Protein AF-A0A173G8R2-F1 (afdb_monomer)

Organism: NCBI:txid696354

pLDDT: mean 71.61, std 21.61, range [29.06, 97.94]

Secondary structure (DSSP, 8-state):
--HHHHHHH-TTT-S-HHHHHHHHHHHHHHTT--TTTTT-------EEEESEEEEETTS-EEETTS-SS-EEPPPGGGEEEEEE-S-SEEEEES-HHHHHHHHHTTHHHH-TT-SEEEEEPPTTS---GGGTHHHHHTTSSS--------PPP---HHHHHHHHHHHHHT-HHHHHHHHHHHHHHTT--HHHHHHH-B-TT--BHHHHHHHTT-HHHHHHHHHTTTTS-HHHHHHHHS---TTS--HHHHHHHHT-HHHHHHHHHTT--TT---TTS--HHHHHHHTT-HHHHHHHHHHHHHHHHHHHHHHHHHHHTS---------------

Structure (mmCIF, N/CA/C/O backbone):
data_AF-A0A173G8R2-F1
#
_entry.id   AF-A0A173G8R2-F1
#
loop_
_atom_site.group_PDB
_atom_site.id
_atom_site.type_symbol
_atom_site.label_atom_id
_atom_site.label_alt_id
_atom_site.label_comp_id
_atom_site.label_asym_id
_atom_site.label_entity_id
_atom_site.label_seq_id
_atom_site.pdbx_PDB_ins_code
_atom_site.Cartn_x
_atom_site.Cartn_y
_atom_site.Cartn_z
_atom_site.occupancy
_atom_site.B_iso_or_equiv
_atom_site.auth_seq_id
_atom_site.auth_comp_id
_atom_site.auth_asym_id
_atom_site.auth_atom_id
_atom_site.pdbx_PDB_model_num
ATOM 1 N N . MET A 1 1 ? -23.174 32.621 12.465 1.00 36.53 1 MET A N 1
ATOM 2 C CA . MET A 1 1 ? -22.779 33.221 11.163 1.00 36.53 1 MET A CA 1
ATOM 3 C C . MET A 1 1 ? -22.479 32.081 10.189 1.00 36.53 1 MET A C 1
ATOM 5 O O . MET A 1 1 ? -21.987 31.060 10.641 1.00 36.53 1 MET A O 1
ATOM 9 N N . ARG A 1 2 ? -22.842 32.150 8.900 1.00 39.25 2 ARG A N 1
ATOM 10 C CA . ARG A 1 2 ? -22.541 31.044 7.957 1.00 39.25 2 ARG A CA 1
ATOM 11 C C . ARG A 1 2 ? -21.085 31.157 7.485 1.00 39.25 2 ARG A C 1
ATOM 13 O O . ARG A 1 2 ? -20.663 32.277 7.215 1.00 39.25 2 ARG A O 1
ATOM 20 N N . LYS A 1 3 ? -20.363 30.038 7.331 1.00 46.66 3 LYS A N 1
ATOM 21 C CA . LYS A 1 3 ? -18.960 30.004 6.847 1.00 46.66 3 LYS A CA 1
ATOM 22 C C . LYS A 1 3 ? -18.748 30.780 5.547 1.00 46.66 3 LYS A C 1
ATOM 24 O O . LYS A 1 3 ? -17.847 31.604 5.446 1.00 46.66 3 LYS A O 1
ATOM 29 N N . SER A 1 4 ? -19.653 30.585 4.588 1.00 41.34 4 SER A N 1
ATOM 30 C CA . SER A 1 4 ? -19.637 31.312 3.317 1.00 41.34 4 SER A CA 1
ATOM 31 C C . SER A 1 4 ? -19.809 32.823 3.499 1.00 41.34 4 SER A C 1
ATOM 33 O O . SER A 1 4 ? -19.276 33.607 2.728 1.00 41.34 4 SER A O 1
ATOM 35 N N . ASN A 1 5 ? -20.519 33.259 4.541 1.00 44.28 5 ASN A N 1
ATOM 36 C CA . ASN A 1 5 ? -20.800 34.672 4.776 1.00 44.28 5 ASN A CA 1
ATOM 37 C C . ASN A 1 5 ? -19.566 35.438 5.281 1.00 44.28 5 ASN A C 1
ATOM 39 O O . ASN A 1 5 ? -19.503 36.639 5.078 1.00 44.28 5 ASN A O 1
ATOM 43 N N . ILE A 1 6 ? -18.594 34.768 5.914 1.00 50.56 6 ILE A N 1
ATOM 44 C CA . ILE A 1 6 ? -17.341 35.397 6.370 1.00 50.56 6 ILE A CA 1
ATOM 45 C C . ILE A 1 6 ? -16.435 35.677 5.166 1.00 50.56 6 ILE A C 1
ATOM 47 O O . ILE A 1 6 ? -15.963 36.798 4.996 1.00 50.56 6 ILE A O 1
ATOM 51 N N . TYR A 1 7 ? -16.282 34.688 4.281 1.00 47.12 7 TYR A N 1
ATOM 52 C CA . TYR A 1 7 ? -15.493 34.823 3.057 1.00 47.12 7 TYR A CA 1
ATOM 53 C C . TYR A 1 7 ? -16.069 35.887 2.107 1.00 47.12 7 TYR A C 1
ATOM 55 O O . TYR A 1 7 ? -15.341 36.756 1.641 1.00 47.12 7 TYR A O 1
ATOM 63 N N . TYR A 1 8 ? -17.388 35.899 1.878 1.00 42.81 8 TYR A N 1
ATOM 64 C CA . TYR A 1 8 ? -18.016 36.886 0.985 1.00 42.81 8 TYR A CA 1
ATOM 65 C C . TYR A 1 8 ? -18.103 38.310 1.558 1.00 42.81 8 TYR A C 1
ATOM 67 O O . TYR A 1 8 ? -18.317 39.246 0.792 1.00 42.81 8 TYR A O 1
ATOM 75 N N . GLN A 1 9 ? -17.963 38.499 2.874 1.00 47.44 9 GLN A N 1
ATOM 76 C CA . GLN A 1 9 ? -17.968 39.835 3.486 1.00 47.44 9 GLN A CA 1
ATOM 77 C C . GLN A 1 9 ? -16.603 40.530 3.420 1.00 47.44 9 GLN A C 1
ATOM 79 O O . GLN A 1 9 ? -16.562 41.758 3.423 1.00 47.44 9 GLN A O 1
ATOM 84 N N . HIS A 1 10 ? -15.509 39.766 3.330 1.00 49.00 10 HIS A N 1
ATOM 85 C CA . HIS A 1 10 ? -14.138 40.279 3.343 1.00 49.00 10 HIS A CA 1
ATOM 86 C C . HIS A 1 10 ? -13.226 39.495 2.383 1.00 49.00 10 HIS A C 1
ATOM 88 O O . HIS A 1 10 ? -12.198 38.957 2.792 1.00 49.00 10 HIS A O 1
ATOM 94 N N . GLN A 1 11 ? -13.599 39.438 1.100 1.00 49.16 11 GLN A N 1
ATOM 95 C CA . GLN A 1 11 ? -12.795 38.785 0.052 1.00 49.16 11 GLN A CA 1
ATOM 96 C C . GLN A 1 11 ? -11.373 39.357 -0.063 1.00 49.16 11 GLN A C 1
ATOM 98 O O . GLN A 1 11 ? -10.461 38.653 -0.474 1.00 49.16 11 GLN A O 1
ATOM 103 N N . ASP A 1 12 ? -11.178 40.608 0.348 1.00 48.12 12 ASP A N 1
ATOM 104 C CA . ASP A 1 12 ? -9.900 41.319 0.269 1.00 48.12 12 ASP A CA 1
ATOM 105 C C . ASP A 1 12 ? -8.869 40.833 1.310 1.00 48.12 12 ASP A C 1
ATOM 107 O O . ASP A 1 12 ? -7.690 41.166 1.211 1.00 48.12 12 ASP A O 1
ATOM 111 N N . LEU A 1 13 ? -9.314 40.097 2.338 1.00 48.53 13 LEU A N 1
ATOM 112 C CA . LEU A 1 13 ? -8.494 39.665 3.479 1.00 48.53 13 LEU A CA 1
ATOM 113 C C . LEU A 1 13 ? -8.149 38.165 3.455 1.00 48.53 13 LEU A C 1
ATOM 115 O O . LEU A 1 13 ? -7.264 37.752 4.202 1.00 48.53 13 LEU A O 1
ATOM 119 N N . PHE A 1 14 ? -8.824 37.354 2.629 1.00 50.84 14 PHE A N 1
ATOM 120 C CA . PHE A 1 14 ? -8.670 35.894 2.615 1.00 50.84 14 PHE A CA 1
ATOM 121 C C . PHE A 1 14 ? -8.636 35.347 1.179 1.00 50.84 14 PHE A C 1
ATOM 123 O O . PHE A 1 14 ? -9.651 35.354 0.485 1.00 50.84 14 PHE A O 1
ATOM 130 N N . ASP A 1 15 ? -7.485 34.816 0.752 1.00 51.38 15 ASP A N 1
ATOM 131 C CA . ASP A 1 15 ? -7.268 34.328 -0.622 1.00 51.38 15 ASP A CA 1
ATOM 132 C C . ASP A 1 15 ? -8.094 33.073 -0.970 1.00 51.38 15 ASP A C 1
ATOM 134 O O . ASP A 1 15 ? -8.441 32.850 -2.132 1.00 51.38 15 ASP A O 1
ATOM 138 N N . SER A 1 16 ? -8.447 32.239 0.019 1.00 56.19 16 SER A N 1
ATOM 139 C CA . SER A 1 16 ? -9.203 31.001 -0.208 1.00 56.19 16 SER A CA 1
ATOM 140 C C . SER A 1 16 ? -10.151 30.645 0.942 1.00 56.19 16 SER A C 1
ATOM 142 O O . SER A 1 16 ? -9.907 30.967 2.104 1.00 56.19 16 SER A O 1
ATOM 144 N N . GLN A 1 17 ? -11.224 29.911 0.624 1.00 49.78 17 GLN A N 1
ATOM 145 C CA . GLN A 1 17 ? -12.170 29.389 1.620 1.00 49.78 17 GLN A CA 1
ATOM 146 C C . GLN A 1 17 ? -11.491 28.428 2.617 1.00 49.78 17 GLN A C 1
ATOM 148 O O . GLN A 1 17 ? -11.887 28.383 3.778 1.00 49.78 17 GLN A O 1
ATOM 153 N N . ARG A 1 18 ? -10.437 27.722 2.180 1.00 54.28 18 ARG A N 1
ATOM 154 C CA . ARG A 1 18 ? -9.626 26.816 3.007 1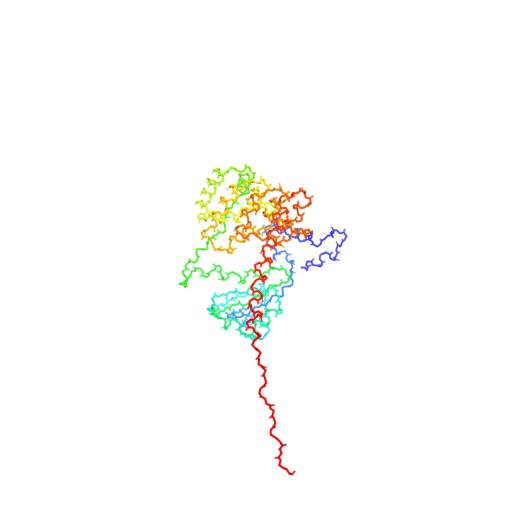.00 54.28 18 ARG A CA 1
ATOM 155 C C . ARG A 1 18 ? -8.900 27.563 4.126 1.00 54.28 18 ARG A C 1
ATOM 157 O O . ARG A 1 18 ? -8.924 27.112 5.260 1.00 54.28 18 ARG A O 1
ATOM 164 N N . THR A 1 19 ? -8.356 28.742 3.831 1.00 53.56 19 THR A N 1
ATOM 165 C CA . THR A 1 19 ? -7.693 29.605 4.823 1.00 53.56 19 THR A CA 1
ATOM 166 C C . THR A 1 19 ? -8.660 30.047 5.923 1.00 53.56 19 THR A C 1
ATOM 168 O O . THR A 1 19 ? -8.289 30.142 7.086 1.00 53.56 19 THR A O 1
ATOM 171 N N . VAL A 1 20 ? -9.926 30.288 5.572 1.00 50.28 20 VAL A N 1
ATOM 172 C CA . VAL A 1 20 ? -10.972 30.619 6.552 1.00 50.28 20 VAL A CA 1
ATOM 173 C C . VAL A 1 20 ? -11.323 29.403 7.413 1.00 50.28 20 VAL A C 1
ATOM 175 O O . VAL A 1 20 ? -11.577 29.567 8.601 1.00 50.28 20 VAL A O 1
ATOM 178 N N . ASP A 1 21 ? -11.334 28.196 6.844 1.00 54.06 21 ASP A N 1
ATOM 179 C CA . ASP A 1 21 ? -11.588 26.966 7.600 1.00 54.06 21 ASP A CA 1
ATOM 180 C C . ASP A 1 21 ? -10.441 26.635 8.567 1.00 54.06 21 ASP A C 1
ATOM 182 O O . ASP A 1 21 ? -10.719 26.346 9.728 1.00 54.06 21 ASP A O 1
ATOM 186 N N . GLU A 1 22 ? -9.188 26.768 8.126 1.00 57.03 22 GLU A N 1
ATOM 187 C CA . GLU A 1 22 ? -7.988 26.586 8.958 1.00 57.03 22 GLU A CA 1
ATOM 188 C C . GLU A 1 22 ? -7.960 27.600 10.111 1.00 57.03 22 GLU A C 1
ATOM 190 O O . GLU A 1 22 ? -7.836 27.213 11.266 1.00 57.03 22 GLU A O 1
ATOM 195 N N . LEU A 1 23 ? -8.228 28.884 9.843 1.00 52.25 23 LEU A N 1
ATOM 196 C CA . LEU A 1 23 ? -8.288 29.910 10.892 1.00 52.25 23 LEU A CA 1
ATOM 197 C C . LEU A 1 23 ? -9.429 29.691 11.893 1.00 52.25 23 LEU A C 1
ATOM 199 O O . LEU A 1 23 ? -9.287 30.004 13.072 1.00 52.25 23 LEU A O 1
ATOM 203 N N . VAL A 1 24 ? -10.581 29.186 11.446 1.00 52.78 24 VAL A N 1
ATOM 204 C CA . VAL A 1 24 ? -11.699 28.862 12.347 1.00 52.78 24 VAL A CA 1
ATOM 205 C C . VAL A 1 24 ? -11.354 27.667 13.232 1.00 52.78 24 VAL A C 1
ATOM 207 O O . VAL A 1 24 ? -11.727 27.665 14.405 1.00 52.78 24 VAL A O 1
ATOM 210 N N . ASP A 1 25 ? -10.634 26.687 12.693 1.00 54.31 25 ASP A N 1
ATOM 211 C CA . ASP A 1 25 ? -10.190 25.514 13.440 1.00 54.31 25 ASP A CA 1
ATOM 212 C C . ASP A 1 25 ? -9.066 25.887 14.427 1.00 54.31 25 ASP A C 1
ATOM 214 O O . ASP A 1 25 ? -9.127 25.489 15.590 1.00 54.31 25 ASP A O 1
ATOM 218 N N . ASP A 1 26 ? -8.145 26.774 14.042 1.00 47.41 26 ASP A N 1
ATOM 219 C CA . ASP A 1 26 ? -7.102 27.321 14.920 1.00 47.41 26 ASP A CA 1
ATOM 220 C C . ASP A 1 26 ? -7.681 28.175 16.059 1.00 47.41 26 ASP A C 1
ATOM 222 O O . ASP A 1 26 ? -7.223 28.098 17.201 1.00 47.41 26 ASP A O 1
ATOM 226 N N . ILE A 1 27 ? -8.716 28.979 15.788 1.00 45.88 27 ILE A N 1
ATOM 227 C CA . ILE A 1 27 ? -9.416 29.770 16.814 1.00 45.88 27 ILE A CA 1
ATOM 228 C C . ILE A 1 27 ? -10.187 28.856 17.778 1.00 45.88 27 ILE A C 1
ATOM 230 O O . ILE A 1 27 ? -10.207 29.132 18.978 1.00 45.88 27 ILE A O 1
ATOM 234 N N . ALA A 1 28 ? -10.795 27.772 17.283 1.00 46.25 28 ALA A N 1
ATOM 235 C CA . ALA A 1 28 ? -11.462 26.770 18.119 1.00 46.25 28 ALA A CA 1
ATOM 236 C C . ALA A 1 28 ? -10.459 26.099 19.064 1.00 46.25 28 ALA A C 1
ATOM 238 O O . ALA A 1 28 ? -10.670 26.050 20.276 1.00 46.25 28 ALA A O 1
ATOM 239 N N . LEU A 1 29 ? -9.322 25.680 18.503 1.00 42.84 29 LEU A N 1
ATOM 240 C CA . LEU A 1 29 ? -8.236 25.033 19.225 1.00 42.84 29 LEU A CA 1
ATOM 241 C C . LEU A 1 29 ? -7.610 25.966 20.275 1.00 42.84 29 LEU A C 1
ATOM 243 O O . LEU A 1 29 ? -7.403 25.562 21.415 1.00 42.84 29 LEU A O 1
ATOM 247 N N . THR A 1 30 ? -7.367 27.233 19.921 1.00 39.81 30 THR A N 1
ATOM 248 C CA . THR A 1 30 ? -6.745 28.237 20.808 1.00 39.81 30 THR A CA 1
ATOM 249 C C . THR A 1 30 ? -7.642 28.624 21.985 1.00 39.81 30 THR A C 1
ATOM 251 O O . THR A 1 30 ? -7.147 29.002 23.046 1.00 39.81 30 THR A O 1
ATOM 254 N N . LEU A 1 31 ? -8.963 28.562 21.807 1.00 36.69 31 LEU A N 1
ATOM 255 C CA . LEU A 1 31 ? -9.934 28.918 22.841 1.00 36.69 31 LEU A CA 1
ATOM 256 C C . LEU A 1 31 ? -10.426 27.711 23.653 1.00 36.69 31 LEU A C 1
ATOM 258 O O . LEU A 1 31 ? -11.263 27.906 24.531 1.00 36.69 31 LEU A O 1
ATOM 262 N N . GLU A 1 32 ? -9.922 26.500 23.379 1.00 43.06 32 GLU A N 1
ATOM 263 C CA . GLU A 1 32 ? -10.422 25.234 23.945 1.00 43.06 32 GLU A CA 1
ATOM 264 C C . GLU A 1 32 ? -11.949 25.078 23.785 1.00 43.06 32 GLU A C 1
ATOM 266 O O . GLU A 1 32 ? -12.640 24.534 24.647 1.00 43.06 32 GLU A O 1
ATOM 271 N N . LEU A 1 33 ? -12.493 25.598 22.682 1.00 41.66 33 LEU A N 1
ATOM 272 C CA . LEU A 1 33 ? -13.917 25.549 22.366 1.00 41.66 33 LEU A CA 1
ATOM 273 C C . LEU A 1 33 ? -14.161 24.556 21.235 1.00 41.66 33 LEU A C 1
ATOM 275 O O . LEU A 1 33 ? -13.407 24.509 20.262 1.00 41.66 33 LEU A O 1
ATOM 279 N N . ASP A 1 34 ? -15.263 23.808 21.311 1.00 45.16 34 ASP A N 1
ATOM 280 C CA . ASP A 1 34 ? -15.669 22.975 20.188 1.00 45.16 34 ASP A CA 1
ATOM 281 C C . ASP A 1 34 ? -16.102 23.864 19.017 1.00 45.16 34 ASP A C 1
ATOM 283 O O . ASP A 1 34 ? -16.679 24.943 19.178 1.00 45.16 34 ASP A O 1
ATOM 287 N N . ARG A 1 35 ? -15.903 23.381 17.787 1.00 47.84 35 ARG A N 1
ATOM 288 C CA . ARG A 1 35 ? -16.298 24.098 16.558 1.00 47.84 35 ARG A CA 1
ATOM 289 C C . ARG A 1 35 ? -17.779 24.518 16.552 1.00 47.84 35 ARG A C 1
ATOM 291 O O . ARG A 1 35 ? -18.162 25.478 15.884 1.00 47.84 35 ARG A O 1
ATOM 298 N N . ALA A 1 36 ? -18.615 23.795 17.299 1.00 45.09 36 ALA A N 1
ATOM 299 C CA . ALA A 1 36 ? -20.030 24.087 17.503 1.00 45.09 36 ALA A CA 1
ATOM 300 C C . ALA A 1 36 ? -20.283 25.333 18.379 1.00 45.09 36 ALA A C 1
ATOM 302 O O . ALA A 1 36 ? -21.276 26.033 18.163 1.00 45.09 36 ALA A O 1
ATOM 303 N N . ASP A 1 37 ? -19.375 25.646 19.306 1.00 43.72 37 ASP A N 1
ATOM 304 C CA . ASP A 1 37 ? -19.475 26.765 20.250 1.00 43.72 37 ASP A CA 1
ATOM 305 C C . ASP A 1 37 ? -19.084 28.105 19.614 1.00 43.72 37 ASP A C 1
ATOM 307 O O . ASP A 1 37 ? -19.539 29.165 20.047 1.00 43.72 37 ASP A O 1
ATOM 311 N N . LEU A 1 38 ? -18.332 28.072 18.507 1.00 43.19 38 LEU A N 1
ATOM 312 C CA . LEU A 1 38 ? -17.983 29.258 17.716 1.00 43.19 38 LEU A CA 1
ATOM 313 C C . LEU A 1 38 ? -19.163 29.838 16.912 1.00 43.19 38 LEU A C 1
ATOM 315 O O . LEU A 1 38 ? -19.014 30.854 16.235 1.00 43.19 38 LEU A O 1
ATOM 319 N N . ASN A 1 39 ? -20.358 29.235 16.980 1.00 43.78 39 ASN A N 1
ATOM 320 C CA . ASN A 1 39 ? -21.579 29.688 16.297 1.00 43.78 39 ASN A CA 1
ATOM 321 C C . ASN A 1 39 ? -21.399 29.903 14.771 1.00 43.78 39 ASN A C 1
ATOM 323 O O . ASN A 1 39 ? -22.079 30.730 14.139 1.00 43.78 39 ASN A O 1
ATOM 327 N N . ILE A 1 40 ? -20.480 29.145 14.162 1.00 41.22 40 ILE A N 1
ATOM 328 C CA . ILE A 1 40 ? -20.226 29.088 12.720 1.00 41.22 40 ILE A CA 1
ATOM 329 C C . ILE A 1 40 ? -20.793 27.760 12.195 1.00 41.22 40 ILE A C 1
ATOM 331 O O . ILE A 1 40 ? -20.14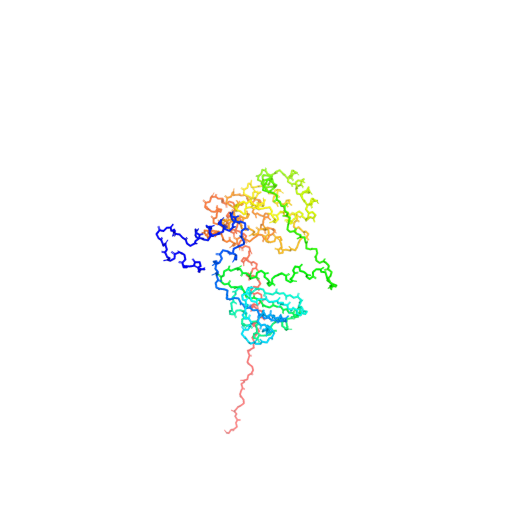6 26.721 12.242 1.00 41.22 40 ILE A O 1
ATOM 335 N N . VAL A 1 41 ? -22.044 27.778 11.726 1.00 42.00 41 VAL A N 1
ATOM 336 C CA . VAL A 1 41 ? -22.817 26.555 11.422 1.00 42.00 41 VAL A CA 1
ATOM 337 C C . VAL A 1 41 ? -22.885 26.301 9.909 1.00 42.00 41 VAL A C 1
ATOM 339 O O . VAL A 1 41 ? -23.300 27.185 9.148 1.00 42.00 41 VAL A O 1
ATOM 342 N N . ALA A 1 42 ? -22.499 25.094 9.476 1.00 40.75 42 ALA A N 1
ATOM 343 C CA . ALA A 1 42 ? -22.730 24.561 8.129 1.00 40.75 42 ALA A CA 1
ATOM 344 C C . ALA A 1 42 ? -24.142 23.940 8.015 1.00 40.75 42 ALA A C 1
ATOM 346 O O . ALA A 1 42 ? -24.717 23.463 8.992 1.00 40.75 42 ALA A O 1
ATOM 347 N N . SER A 1 43 ? -24.757 24.015 6.833 1.00 38.19 43 SER A N 1
ATOM 348 C CA . SER A 1 43 ? -26.158 23.629 6.610 1.00 38.19 43 SER A CA 1
ATOM 349 C C . SER A 1 43 ? -26.296 22.114 6.400 1.00 38.19 43 SER A C 1
ATOM 351 O O . SER A 1 43 ? -26.224 21.658 5.263 1.00 38.19 43 SER A O 1
ATOM 353 N N . ALA A 1 44 ? -26.564 21.353 7.464 1.00 45.94 44 ALA A N 1
ATOM 354 C CA . ALA A 1 44 ? -26.768 19.901 7.409 1.00 45.94 44 ALA A CA 1
ATOM 355 C C . ALA A 1 44 ? -27.896 19.484 6.432 1.00 45.94 44 ALA A C 1
ATOM 357 O O . ALA A 1 44 ? -29.029 19.957 6.537 1.00 45.94 44 ALA A O 1
ATOM 358 N N . LYS A 1 45 ? -27.591 18.579 5.490 1.00 54.31 45 LYS A N 1
ATOM 359 C CA . LYS A 1 45 ? -28.543 17.945 4.548 1.00 54.31 45 LYS A CA 1
ATOM 360 C C . LYS A 1 45 ? -28.363 16.413 4.487 1.00 54.31 45 LYS A C 1
ATOM 362 O O . LYS A 1 45 ? -28.347 15.838 3.405 1.00 54.31 45 LYS A O 1
ATOM 367 N N . GLY A 1 46 ? -28.169 15.751 5.627 1.00 61.75 46 GLY A N 1
ATOM 368 C CA . GLY A 1 46 ? -28.122 14.281 5.697 1.00 61.75 46 GLY A CA 1
ATOM 369 C C . GLY A 1 46 ? -29.511 13.667 5.923 1.00 61.75 46 GLY A C 1
ATOM 370 O O . GLY A 1 46 ? -30.379 14.312 6.512 1.00 61.75 46 GLY A O 1
ATOM 371 N N . SER A 1 47 ? -29.725 12.432 5.470 1.00 72.62 47 SER A N 1
ATOM 372 C CA . SER A 1 47 ? -30.971 11.660 5.614 1.00 72.62 47 SER A CA 1
ATOM 373 C C . SER A 1 47 ? -30.696 10.266 6.184 1.00 72.62 47 SER A C 1
ATOM 375 O O . SER A 1 47 ? -29.625 9.704 5.977 1.00 72.62 47 SER A O 1
ATOM 377 N N . VAL A 1 48 ? -31.652 9.692 6.912 1.00 72.12 48 VAL A N 1
ATOM 378 C CA . VAL A 1 48 ? -31.544 8.377 7.559 1.00 72.12 48 VAL A CA 1
ATOM 379 C C . VAL A 1 48 ? -32.815 7.562 7.355 1.00 72.12 48 VAL A C 1
ATOM 381 O O . VAL A 1 48 ? -33.913 8.111 7.323 1.00 72.12 48 VAL A O 1
ATOM 384 N N . ALA A 1 49 ? -32.679 6.247 7.216 1.00 77.25 49 ALA A N 1
ATOM 385 C CA . ALA A 1 49 ? -33.811 5.340 7.124 1.00 77.25 49 ALA A 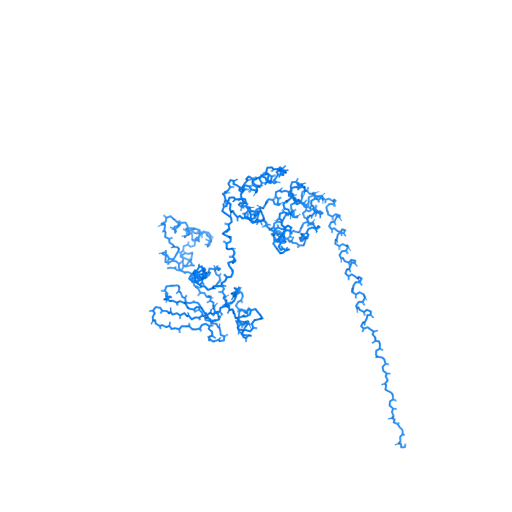CA 1
ATOM 386 C C . ALA A 1 49 ? -33.527 3.974 7.750 1.00 77.25 49 ALA A C 1
ATOM 388 O O . ALA A 1 49 ? -32.462 3.393 7.549 1.00 77.25 49 ALA A O 1
ATOM 389 N N . GLY A 1 50 ? -34.498 3.451 8.490 1.00 78.69 50 GLY A N 1
ATOM 390 C CA . GLY A 1 50 ? -34.424 2.161 9.174 1.00 78.69 50 GLY A CA 1
ATOM 391 C C . GLY A 1 50 ? -35.161 2.186 10.507 1.00 78.69 50 GLY A C 1
ATOM 392 O O . GLY A 1 50 ? -35.898 3.125 10.792 1.00 78.69 50 GLY A O 1
ATOM 393 N N . ARG A 1 51 ? -34.963 1.171 11.358 1.00 74.69 51 ARG A N 1
ATOM 394 C CA . ARG A 1 51 ? -35.577 1.118 12.701 1.00 74.69 51 ARG A CA 1
ATOM 395 C C . ARG A 1 51 ? -34.926 2.115 13.665 1.00 74.69 51 ARG A C 1
ATOM 397 O O . ARG A 1 51 ? -34.255 1.716 14.611 1.00 74.69 51 ARG A O 1
ATOM 404 N N . LEU A 1 52 ? -35.114 3.403 13.420 1.00 72.38 52 LEU A N 1
ATOM 405 C CA . LEU A 1 52 ? -34.618 4.495 14.245 1.00 72.38 52 LEU A CA 1
ATOM 406 C C . LEU A 1 52 ? -35.778 5.437 14.558 1.00 72.38 52 LEU A C 1
ATOM 408 O O . LEU A 1 52 ? -36.396 5.991 13.654 1.00 72.38 52 LEU A O 1
ATOM 412 N N . LYS A 1 53 ? -36.035 5.651 15.844 1.00 76.06 53 LYS A N 1
ATOM 413 C CA . LYS A 1 53 ? -36.958 6.669 16.339 1.00 76.06 53 LYS A CA 1
ATOM 414 C C . LYS A 1 53 ? -36.166 7.776 17.008 1.00 76.06 53 LYS A C 1
ATOM 416 O O . LYS A 1 53 ? -35.313 7.520 17.854 1.00 76.06 53 LYS A O 1
ATOM 421 N N . ILE A 1 54 ? -36.444 9.013 16.637 1.00 71.56 54 ILE A N 1
ATOM 422 C CA . ILE A 1 54 ? -35.793 10.204 17.168 1.00 71.56 54 ILE A CA 1
ATOM 423 C C . ILE A 1 54 ? -36.839 11.013 17.922 1.00 71.56 54 ILE A C 1
ATOM 425 O O . ILE A 1 54 ? -37.887 11.336 17.373 1.00 71.56 54 ILE A O 1
ATOM 429 N N . ARG A 1 55 ? -36.543 11.383 19.166 1.00 73.75 55 ARG A N 1
ATOM 430 C CA . ARG A 1 55 ? -37.350 12.327 19.940 1.00 73.75 55 ARG A CA 1
ATOM 431 C C . ARG A 1 55 ? -36.624 13.664 20.012 1.00 73.75 55 ARG A C 1
ATOM 433 O O . ARG A 1 55 ? -35.455 13.727 20.409 1.00 73.75 55 ARG A O 1
ATOM 440 N N . LEU A 1 56 ? -37.312 14.724 19.611 1.00 72.50 56 LEU A N 1
ATOM 441 C CA . LEU A 1 56 ? -36.830 16.097 19.684 1.00 72.50 56 LEU A CA 1
ATOM 442 C C . LEU A 1 56 ? -37.186 16.731 21.032 1.00 72.50 56 LEU A C 1
ATOM 444 O O . LEU A 1 56 ? -38.115 16.309 21.718 1.00 72.50 56 LEU A O 1
ATOM 448 N N . ARG A 1 57 ? -36.450 17.778 21.415 1.00 70.12 57 ARG A N 1
ATOM 449 C CA . ARG A 1 57 ? -36.665 18.506 22.681 1.00 70.12 57 ARG A CA 1
ATOM 450 C C . ARG A 1 57 ? -38.009 19.232 22.755 1.00 70.12 57 ARG A C 1
ATOM 452 O O . ARG A 1 57 ? -38.452 19.554 23.852 1.00 70.12 57 ARG A O 1
ATOM 459 N N . ASP A 1 58 ? -38.642 19.485 21.613 1.00 75.56 58 ASP A N 1
ATOM 460 C CA . ASP A 1 58 ? -39.990 20.056 21.520 1.00 75.56 58 ASP A CA 1
ATOM 461 C C . ASP A 1 58 ? -41.110 19.014 21.728 1.00 75.56 58 ASP A C 1
ATOM 463 O O . ASP A 1 58 ? -42.286 19.372 21.738 1.00 75.56 58 ASP A O 1
ATOM 467 N N . GLY A 1 59 ? -40.750 17.740 21.934 1.00 73.31 59 GLY A N 1
ATOM 468 C CA . GLY A 1 59 ? -41.681 16.629 22.118 1.00 73.31 59 GLY A CA 1
ATOM 469 C C . GLY A 1 59 ? -42.079 15.912 20.825 1.00 73.31 59 GLY A C 1
ATOM 470 O O . GLY A 1 59 ? -42.832 14.944 20.894 1.00 73.31 59 GLY A O 1
ATOM 471 N N . THR A 1 60 ? -41.577 16.337 19.662 1.00 80.12 60 THR A N 1
ATOM 472 C CA . THR A 1 60 ? -41.839 15.669 18.379 1.00 80.12 60 THR A CA 1
ATOM 473 C C . THR A 1 60 ? -41.128 14.319 18.316 1.00 80.12 60 THR A C 1
ATOM 475 O O . THR A 1 60 ? -39.929 14.222 18.588 1.00 80.12 60 THR A O 1
ATOM 478 N N . GLU A 1 61 ? -41.852 13.280 17.903 1.00 81.75 61 GLU A N 1
ATOM 479 C CA . GLU A 1 61 ? -41.290 11.965 17.596 1.00 81.75 61 GLU A CA 1
ATOM 480 C C . GLU A 1 61 ? -41.215 11.768 16.083 1.00 81.75 61 GLU A C 1
ATOM 482 O O . GLU A 1 61 ? -42.212 11.883 15.371 1.00 81.75 61 GLU A O 1
ATOM 487 N N . LEU A 1 62 ? -40.016 11.479 15.594 1.00 76.19 62 LEU A N 1
ATOM 488 C CA . LEU A 1 62 ? -39.716 11.212 14.197 1.00 76.19 62 LEU A CA 1
ATOM 489 C C . LEU A 1 62 ? -39.349 9.738 14.054 1.00 76.19 62 LEU A C 1
ATOM 491 O O . LEU A 1 62 ? -38.475 9.245 14.763 1.00 76.19 62 LEU A O 1
ATOM 495 N N . ASP A 1 63 ? -39.992 9.036 13.131 1.00 79.62 63 ASP A N 1
ATOM 496 C CA . ASP A 1 63 ? -39.728 7.623 12.875 1.00 79.62 63 ASP A CA 1
ATOM 497 C C . ASP A 1 63 ? -39.081 7.466 11.496 1.00 79.62 63 ASP A C 1
ATOM 499 O O . ASP A 1 63 ? -39.706 7.730 10.472 1.00 79.62 63 ASP A O 1
ATOM 503 N N . ALA A 1 64 ? -37.819 7.041 11.471 1.00 74.31 64 ALA A N 1
ATOM 504 C CA . ALA A 1 64 ? -37.054 6.821 10.248 1.00 74.31 64 ALA A CA 1
ATOM 505 C C . ALA A 1 64 ? -37.420 5.507 9.536 1.00 74.31 64 ALA A C 1
ATOM 507 O O . ALA A 1 64 ? -36.870 5.216 8.472 1.00 74.31 64 ALA A O 1
ATOM 508 N N . SER A 1 65 ? -38.320 4.701 10.107 1.00 73.69 65 SER A N 1
ATOM 509 C CA . SER A 1 65 ? -38.866 3.511 9.447 1.00 73.69 65 SER A CA 1
ATOM 510 C C . SER A 1 65 ? -40.078 3.832 8.570 1.00 73.69 65 SER A C 1
ATOM 512 O O . SER A 1 65 ? -40.501 2.993 7.774 1.00 73.69 65 SER A O 1
ATOM 514 N N . LEU A 1 66 ? -40.628 5.043 8.702 1.00 66.69 66 LEU A N 1
ATOM 515 C CA . LEU A 1 66 ? -41.826 5.495 8.010 1.00 66.69 66 LEU A CA 1
ATOM 516 C C . LEU A 1 66 ? -41.461 6.539 6.947 1.00 66.69 66 LEU A C 1
ATOM 518 O O . LEU A 1 66 ? -40.888 7.580 7.256 1.00 66.69 66 LEU A O 1
ATOM 522 N N . GLY A 1 67 ? -41.841 6.275 5.696 1.00 64.81 67 GLY A N 1
ATOM 523 C CA . GLY A 1 67 ? -41.708 7.222 4.585 1.00 64.81 67 GLY A CA 1
ATOM 524 C C . GLY A 1 67 ? -40.854 6.717 3.422 1.00 64.81 67 GLY A C 1
ATOM 525 O O . GLY A 1 67 ? -39.978 5.871 3.577 1.00 64.81 67 GLY A O 1
ATOM 526 N N . ASP A 1 68 ? -41.130 7.255 2.238 1.00 64.94 68 ASP A N 1
ATOM 527 C CA . ASP A 1 68 ? -40.488 6.940 0.956 1.00 64.94 68 ASP A CA 1
ATOM 528 C C . ASP A 1 68 ? -39.253 7.813 0.658 1.00 64.94 68 ASP A C 1
ATOM 530 O O . ASP A 1 68 ? -38.400 7.438 -0.146 1.00 64.94 68 ASP A O 1
ATOM 534 N N . ALA A 1 69 ? -39.129 8.959 1.332 1.00 65.50 69 ALA A N 1
ATOM 535 C CA . ALA A 1 69 ? -38.037 9.916 1.141 1.00 65.50 69 ALA A CA 1
ATOM 536 C C . ALA A 1 69 ? -36.873 9.778 2.146 1.00 65.50 69 ALA A C 1
ATOM 538 O O . ALA A 1 69 ? -35.830 10.403 1.955 1.00 65.50 69 ALA A O 1
ATOM 539 N N . GLY A 1 70 ? -37.030 8.966 3.198 1.00 70.06 70 GLY A N 1
ATOM 540 C CA . GLY A 1 70 ? -36.109 8.933 4.337 1.00 70.06 70 GLY A CA 1
ATOM 541 C C . GLY A 1 70 ? -36.282 10.134 5.275 1.00 70.06 70 GLY A C 1
ATOM 542 O O . GLY A 1 70 ? -36.855 11.163 4.916 1.00 70.06 70 GLY A O 1
ATOM 543 N N . LEU A 1 71 ? -35.812 9.997 6.513 1.00 72.56 71 LEU A N 1
ATOM 544 C CA . LEU A 1 71 ? -35.917 11.031 7.536 1.00 72.56 71 LEU A CA 1
ATOM 545 C C . LEU A 1 71 ? -34.722 11.984 7.454 1.00 72.56 71 LEU A C 1
ATOM 547 O O . LEU A 1 71 ? -33.581 11.561 7.624 1.00 72.56 71 LEU A O 1
ATOM 551 N N . THR A 1 72 ? -34.966 13.279 7.257 1.00 70.75 72 THR A N 1
ATOM 552 C CA . THR A 1 72 ? -33.905 14.292 7.348 1.00 70.75 72 THR A CA 1
ATOM 553 C C . THR A 1 72 ? -33.339 14.322 8.760 1.00 70.75 72 THR A C 1
ATOM 555 O O . THR A 1 72 ? -34.084 14.437 9.734 1.00 70.75 72 THR A O 1
ATOM 558 N N . ILE A 1 73 ? -32.016 14.259 8.870 1.00 67.25 73 ILE A N 1
ATOM 559 C CA . ILE A 1 73 ? -31.336 14.266 10.159 1.00 67.25 73 ILE A CA 1
ATOM 560 C C . ILE A 1 73 ? -31.516 15.652 10.800 1.00 67.25 73 ILE A C 1
ATOM 562 O O . ILE A 1 73 ? -31.065 16.653 10.233 1.00 67.25 73 ILE A O 1
ATOM 566 N N . PRO A 1 74 ? -32.181 15.743 11.964 1.00 62.72 74 PRO A N 1
ATOM 567 C CA . PRO A 1 74 ? -32.394 17.015 12.636 1.00 62.72 74 PRO A CA 1
ATOM 568 C C . PRO A 1 74 ? -31.077 17.553 13.211 1.00 62.72 74 PRO A C 1
ATOM 570 O O . PRO A 1 74 ? -30.139 16.806 13.495 1.00 62.72 74 PRO A O 1
ATOM 573 N N . SER A 1 75 ? -31.009 18.871 13.410 1.00 58.34 75 SER A N 1
ATOM 574 C CA . SER A 1 75 ? -29.835 19.516 14.010 1.00 58.34 75 SER A CA 1
ATOM 575 C C . SER A 1 75 ? -29.561 18.957 15.410 1.00 58.34 75 SER A C 1
ATOM 577 O O . SER A 1 75 ? -30.492 18.766 16.199 1.00 58.34 75 SER A O 1
ATOM 579 N N . SER A 1 76 ? -28.285 18.754 15.748 1.00 56.00 76 SER A N 1
ATOM 580 C CA . SER A 1 76 ? -27.845 18.206 17.039 1.00 56.00 76 SER A CA 1
ATOM 581 C C . SER A 1 76 ? -28.409 18.970 18.245 1.00 56.00 76 SER A C 1
ATOM 583 O O . SER A 1 76 ? -28.722 18.359 19.264 1.00 56.00 76 SER A O 1
ATOM 585 N N . ALA A 1 77 ? -28.640 20.280 18.110 1.00 54.97 77 ALA A N 1
ATOM 586 C CA . ALA A 1 77 ? -29.229 21.128 19.149 1.00 54.97 77 ALA A CA 1
ATOM 587 C C . ALA A 1 77 ? -30.697 20.785 19.489 1.00 54.97 77 ALA A C 1
ATOM 589 O O . ALA A 1 77 ? -31.164 21.075 20.591 1.00 54.97 77 ALA A O 1
ATOM 590 N N . SER A 1 78 ? -31.427 20.169 18.554 1.00 59.12 78 SER A N 1
ATOM 591 C CA . SER A 1 78 ? -32.852 19.827 18.699 1.00 59.12 78 SER A CA 1
ATOM 592 C C . SER A 1 78 ? -33.102 18.404 19.210 1.00 59.12 78 SER A C 1
ATOM 594 O O . SER A 1 78 ? -34.223 18.085 19.602 1.00 59.12 78 SER A O 1
ATOM 596 N N . LEU A 1 79 ? -32.065 17.561 19.262 1.00 63.00 79 LEU A N 1
ATOM 597 C CA . LEU A 1 79 ? -32.159 16.163 19.683 1.00 63.00 79 LEU A CA 1
ATOM 598 C C . LEU A 1 79 ? -32.329 16.036 21.206 1.00 63.00 79 LEU A C 1
ATOM 600 O O . LEU A 1 79 ? -31.606 16.665 21.988 1.00 63.00 79 LEU A O 1
ATOM 604 N N . GLN A 1 80 ? -33.280 15.199 21.629 1.00 66.19 80 GLN A N 1
ATOM 605 C CA . GLN A 1 80 ? -33.465 14.796 23.026 1.00 66.19 80 GLN A CA 1
ATOM 606 C C . GLN A 1 80 ? -33.002 13.355 23.252 1.00 66.19 80 GLN A C 1
ATOM 608 O O . GLN A 1 80 ? -32.211 13.101 24.156 1.00 66.19 80 GLN A O 1
ATOM 613 N N . SER A 1 81 ? -33.484 12.412 22.442 1.00 59.12 81 SER A N 1
ATOM 614 C CA . SER A 1 81 ? -33.103 11.001 22.535 1.00 59.12 81 SER A CA 1
ATOM 615 C C . SER A 1 81 ? -33.270 10.292 21.197 1.00 59.12 81 SER A C 1
ATOM 617 O O . SER A 1 81 ? -34.068 10.712 20.361 1.00 59.12 81 SER A O 1
ATOM 619 N N . MET A 1 82 ? -32.550 9.190 21.010 1.00 64.19 82 MET A N 1
ATOM 620 C CA . MET A 1 82 ? -32.685 8.322 19.842 1.00 64.19 82 MET A CA 1
ATOM 621 C C . MET A 1 82 ? -32.791 6.876 20.300 1.00 64.19 82 MET A C 1
ATOM 623 O O . MET A 1 82 ? -32.043 6.443 21.173 1.00 64.19 82 MET A O 1
ATOM 627 N N . GLU A 1 83 ? -33.725 6.148 19.710 1.00 61.19 83 GLU A N 1
ATOM 628 C CA . GLU A 1 83 ? -33.966 4.739 19.970 1.00 61.19 83 GLU A CA 1
ATOM 629 C C . GLU A 1 83 ? -33.764 3.970 18.668 1.00 61.19 83 GLU A C 1
ATOM 631 O O . GLU A 1 83 ? -34.467 4.189 17.681 1.00 61.19 83 GLU A O 1
ATOM 636 N N . ILE A 1 84 ? -32.773 3.084 18.662 1.00 62.97 84 ILE A N 1
ATOM 637 C CA . ILE A 1 84 ? -32.464 2.224 17.523 1.00 62.97 84 ILE A CA 1
ATOM 638 C C . ILE A 1 84 ? -32.987 0.827 17.854 1.00 62.97 84 ILE A C 1
ATOM 640 O O . ILE A 1 84 ? -32.668 0.267 18.903 1.00 62.97 84 ILE A O 1
ATOM 644 N N . GLY A 1 85 ? -33.816 0.273 16.972 1.00 63.94 85 GLY A N 1
ATOM 645 C CA . GLY A 1 85 ? -34.291 -1.105 17.057 1.00 63.94 85 GLY A CA 1
ATOM 646 C C . GLY A 1 85 ? -33.180 -2.126 16.765 1.00 63.94 85 GLY A C 1
ATOM 647 O O . GLY A 1 85 ? -32.035 -1.758 16.517 1.00 63.94 85 GLY A O 1
ATOM 648 N N . PRO A 1 86 ? -33.485 -3.434 16.765 1.00 69.31 86 PRO A N 1
ATOM 649 C CA . PRO A 1 86 ? -32.483 -4.458 16.490 1.00 69.31 86 PRO A CA 1
ATOM 650 C C . PRO A 1 86 ? -31.997 -4.357 15.036 1.00 69.31 86 PRO A C 1
ATOM 652 O O . PRO A 1 86 ? -32.704 -4.753 14.115 1.00 69.31 86 PRO A O 1
ATOM 655 N N . ILE A 1 87 ? -30.785 -3.841 14.837 1.00 63.66 87 ILE A N 1
ATOM 656 C CA . ILE A 1 87 ? -30.122 -3.762 13.530 1.00 63.66 87 ILE A CA 1
ATOM 657 C C . ILE A 1 87 ? -28.853 -4.616 13.530 1.00 63.66 87 ILE A C 1
ATOM 659 O O . ILE A 1 87 ? -28.160 -4.730 14.540 1.00 63.66 87 ILE A O 1
ATOM 663 N N . ARG A 1 88 ? -28.552 -5.242 12.392 1.00 61.38 88 ARG A N 1
ATOM 664 C CA . ARG A 1 88 ? -27.363 -6.083 12.187 1.00 61.38 88 ARG A CA 1
ATOM 665 C C . ARG A 1 88 ? -26.237 -5.361 11.462 1.00 61.38 88 ARG A C 1
ATOM 667 O O . ARG A 1 88 ? -25.088 -5.781 11.562 1.00 61.38 88 ARG A O 1
ATOM 674 N N . TRP A 1 89 ? -26.565 -4.304 10.728 1.00 60.56 89 TRP A N 1
ATOM 675 C CA . TRP A 1 89 ? -25.616 -3.526 9.944 1.00 60.56 89 TRP A CA 1
ATOM 676 C C . TRP A 1 89 ? -26.110 -2.087 9.770 1.00 60.56 89 TRP A C 1
ATOM 678 O O . TRP A 1 89 ? -27.306 -1.807 9.854 1.00 60.56 89 TRP A O 1
ATOM 688 N N . ALA A 1 90 ? -25.175 -1.180 9.506 1.00 60.41 90 ALA A N 1
ATOM 689 C CA . ALA A 1 90 ? -25.452 0.177 9.060 1.00 60.41 90 ALA A CA 1
ATOM 690 C C . ALA A 1 90 ? -24.657 0.438 7.775 1.00 60.41 90 ALA A C 1
ATOM 692 O O . ALA A 1 90 ? -23.505 0.018 7.666 1.00 60.41 90 ALA A O 1
ATOM 693 N N . LEU A 1 91 ? -25.281 1.088 6.798 1.00 55.16 91 LEU A N 1
ATOM 694 C CA . LEU A 1 91 ? -24.698 1.396 5.498 1.00 55.16 91 LEU A CA 1
ATOM 695 C C . LEU A 1 91 ? -24.727 2.905 5.282 1.00 55.16 91 LEU A C 1
ATOM 697 O O . LEU A 1 91 ? -25.792 3.527 5.266 1.00 55.16 91 LEU A O 1
ATOM 701 N N . VAL A 1 92 ? -23.539 3.471 5.098 1.00 64.19 92 VAL A N 1
ATOM 702 C CA . VAL A 1 92 ? -23.342 4.890 4.811 1.00 64.19 92 VAL A CA 1
ATOM 703 C C . VAL A 1 92 ? -23.274 5.081 3.299 1.00 64.19 92 VAL A C 1
ATOM 705 O O . VAL A 1 92 ? -22.527 4.389 2.613 1.00 64.19 92 VAL A O 1
ATOM 708 N N . ILE A 1 93 ? -24.088 5.993 2.773 1.00 61.56 93 ILE A N 1
ATOM 709 C CA . ILE A 1 93 ? -24.314 6.182 1.342 1.00 61.56 93 ILE A CA 1
ATOM 710 C C . ILE A 1 93 ? -24.011 7.631 0.981 1.00 61.56 93 ILE A C 1
ATOM 712 O O . ILE A 1 93 ? -24.706 8.553 1.397 1.00 61.56 93 ILE A O 1
ATOM 716 N N . GLU A 1 94 ? -22.981 7.829 0.169 1.00 58.47 94 GLU A N 1
ATOM 717 C CA . GLU A 1 94 ? -22.540 9.163 -0.248 1.00 58.47 94 GLU A CA 1
ATOM 718 C C . GLU A 1 94 ? -23.502 9.810 -1.259 1.00 58.47 94 GLU A C 1
ATOM 720 O O . GLU A 1 94 ? -23.770 11.008 -1.220 1.00 58.47 94 GLU A O 1
ATOM 725 N N . LYS A 1 95 ? -24.077 9.007 -2.162 1.00 66.19 95 LYS A N 1
ATOM 726 C CA . LYS A 1 95 ? -24.924 9.498 -3.254 1.00 66.19 95 LYS A CA 1
ATOM 727 C C . LYS A 1 95 ? -26.412 9.367 -2.920 1.00 66.19 95 LYS A C 1
ATOM 729 O O . LYS A 1 95 ? -26.946 8.261 -2.871 1.00 66.19 95 LYS A O 1
ATOM 734 N N . ASP A 1 96 ? -27.111 10.497 -2.810 1.00 67.31 96 ASP A N 1
ATOM 735 C CA . ASP A 1 96 ? -28.546 10.563 -2.465 1.00 67.31 96 ASP A CA 1
ATOM 736 C C . ASP A 1 96 ? -29.451 9.737 -3.407 1.00 67.31 96 ASP A C 1
ATOM 738 O O . ASP A 1 96 ? -30.396 9.082 -2.973 1.00 67.31 96 ASP A O 1
ATOM 742 N N . ALA A 1 97 ? -29.117 9.671 -4.701 1.00 71.50 97 ALA A N 1
ATOM 743 C CA . ALA A 1 97 ? -29.836 8.825 -5.659 1.00 71.50 97 ALA A CA 1
ATOM 744 C C . ALA A 1 97 ? -29.764 7.327 -5.298 1.00 71.50 97 ALA A C 1
ATOM 746 O O . ALA A 1 97 ? -30.757 6.609 -5.422 1.00 71.50 97 ALA A O 1
ATOM 747 N N . THR A 1 98 ? -28.609 6.863 -4.808 1.00 74.19 98 THR A N 1
ATOM 748 C CA . THR A 1 98 ? -28.412 5.481 -4.350 1.00 74.19 98 THR A CA 1
ATOM 749 C C . THR A 1 98 ? -29.213 5.219 -3.077 1.00 74.19 98 THR A C 1
ATOM 751 O O . THR A 1 98 ? -29.856 4.178 -2.957 1.00 74.19 98 THR A O 1
ATOM 754 N N . PHE A 1 99 ? -29.248 6.187 -2.159 1.00 76.06 99 PHE A N 1
ATOM 755 C CA . PHE A 1 99 ? -30.034 6.099 -0.930 1.00 76.06 99 PHE A CA 1
ATOM 756 C C . PHE A 1 99 ? -31.530 5.943 -1.211 1.00 76.06 99 PHE A C 1
ATOM 758 O O . PHE A 1 99 ? -32.156 5.016 -0.699 1.00 76.06 99 PHE A O 1
ATOM 765 N N . ARG A 1 100 ? -32.086 6.767 -2.105 1.00 78.81 100 ARG A N 1
ATOM 766 C CA . ARG A 1 100 ? -33.498 6.671 -2.517 1.00 78.81 100 ARG A CA 1
ATOM 767 C C . ARG A 1 100 ? -33.828 5.346 -3.203 1.00 78.81 100 ARG A C 1
ATOM 769 O O . ARG A 1 100 ? -34.897 4.779 -2.975 1.00 78.81 100 ARG A O 1
ATOM 776 N N . SER A 1 101 ? -32.906 4.826 -4.014 1.00 80.75 101 SER A N 1
ATOM 777 C CA . SER A 1 101 ? -33.078 3.520 -4.657 1.00 80.75 101 SER A CA 1
ATOM 778 C C . SER A 1 101 ? -33.158 2.391 -3.625 1.00 80.75 101 SER A C 1
ATOM 780 O O . SER A 1 101 ? -34.043 1.544 -3.715 1.00 80.75 101 SER A O 1
ATOM 782 N N . LEU A 1 102 ? -32.271 2.398 -2.623 1.00 80.69 102 LEU A N 1
ATOM 783 C CA . LEU A 1 102 ? -32.235 1.384 -1.561 1.00 80.69 102 LEU A CA 1
ATOM 784 C C . LEU A 1 102 ? -33.430 1.487 -0.605 1.00 80.69 102 LEU A C 1
ATOM 786 O O . LEU A 1 102 ? -33.929 0.469 -0.117 1.00 80.69 102 LEU A O 1
ATOM 790 N N . LEU A 1 103 ? -33.918 2.706 -0.379 1.00 83.38 103 LEU A N 1
ATOM 791 C CA . LEU A 1 103 ? -35.160 2.977 0.337 1.00 83.38 103 LEU A CA 1
ATOM 792 C C . LEU A 1 103 ? -36.380 2.386 -0.367 1.00 83.38 103 LEU A C 1
ATOM 794 O O . LEU A 1 103 ? -37.168 1.691 0.267 1.00 83.38 103 LEU A O 1
ATOM 798 N N . THR A 1 104 ? -36.499 2.606 -1.678 1.00 83.56 104 THR A N 1
ATOM 799 C CA . THR A 1 104 ? -37.622 2.096 -2.484 1.00 83.56 104 THR A CA 1
ATOM 800 C C . THR A 1 104 ? -37.685 0.568 -2.451 1.00 83.56 104 THR A C 1
ATOM 802 O O . THR A 1 104 ? -38.765 -0.011 -2.374 1.00 83.56 104 THR A O 1
ATOM 805 N N . SER A 1 105 ? -36.528 -0.101 -2.449 1.00 82.25 105 SER A N 1
ATOM 806 C CA . SER A 1 105 ? -36.446 -1.559 -2.312 1.00 82.25 105 SER A CA 1
ATOM 807 C C . SER A 1 105 ? -36.611 -2.065 -0.874 1.00 82.25 105 SER A C 1
ATOM 809 O O . SER A 1 105 ? -36.440 -3.257 -0.638 1.00 82.25 105 SER A O 1
ATOM 811 N N . MET A 1 106 ? -36.874 -1.186 0.103 1.00 80.69 106 MET A N 1
ATOM 812 C CA . MET A 1 106 ? -36.908 -1.519 1.533 1.00 80.69 106 MET A CA 1
ATOM 813 C C . MET A 1 106 ? -35.673 -2.333 1.954 1.00 80.69 106 MET A C 1
ATOM 815 O O . MET A 1 106 ? -35.765 -3.288 2.726 1.00 80.69 106 MET A O 1
ATOM 819 N N . PHE A 1 107 ? -34.499 -1.981 1.415 1.00 80.19 107 PHE A N 1
ATOM 820 C CA . PHE A 1 107 ? -33.288 -2.802 1.528 1.00 80.19 107 PHE A CA 1
ATOM 821 C C . PHE A 1 107 ? -32.870 -2.999 2.987 1.00 80.19 107 PHE A C 1
ATOM 823 O O . PHE A 1 107 ? -32.466 -4.086 3.390 1.00 80.19 107 PHE A O 1
ATOM 830 N N . TRP A 1 108 ? -33.057 -1.965 3.804 1.00 75.69 108 TRP A N 1
ATOM 831 C CA . TRP A 1 108 ? -32.818 -2.007 5.243 1.00 75.69 108 TRP A CA 1
ATOM 832 C C . TRP A 1 108 ? -33.694 -3.025 5.987 1.00 75.69 108 TRP A C 1
ATOM 834 O O . TRP A 1 108 ? -33.336 -3.425 7.086 1.00 75.69 108 TRP A O 1
ATOM 844 N N . GLN A 1 109 ? -34.807 -3.478 5.406 1.00 80.25 109 GLN A N 1
ATOM 845 C CA . GLN A 1 109 ? -35.667 -4.524 5.964 1.00 80.25 109 GLN A CA 1
ATOM 846 C C . GLN A 1 109 ? -35.449 -5.889 5.285 1.00 80.25 109 GLN A C 1
ATOM 848 O O . GLN A 1 109 ? -35.550 -6.923 5.940 1.00 80.25 109 GLN A O 1
ATOM 853 N N . GLN A 1 110 ? -35.166 -5.901 3.977 1.00 75.88 110 GLN A N 1
ATOM 854 C CA . GLN A 1 110 ? -35.151 -7.110 3.138 1.00 75.88 110 GLN A CA 1
ATOM 855 C C . GLN A 1 110 ? -33.755 -7.694 2.872 1.00 75.88 110 GLN A C 1
ATOM 857 O O . GLN A 1 110 ? -33.639 -8.721 2.201 1.00 75.88 110 GLN A O 1
ATOM 862 N N . ALA A 1 111 ? -32.685 -7.063 3.360 1.00 73.19 111 ALA A N 1
ATOM 863 C CA . ALA A 1 111 ? -31.330 -7.550 3.132 1.00 73.19 111 ALA A CA 1
ATOM 864 C C . ALA A 1 111 ? -31.126 -8.979 3.673 1.00 73.19 111 ALA A C 1
ATOM 866 O O . ALA A 1 111 ? -31.531 -9.315 4.787 1.00 73.19 111 ALA A O 1
ATOM 867 N N . ALA A 1 112 ? -30.403 -9.806 2.909 1.00 65.06 112 ALA A N 1
ATOM 868 C CA . ALA A 1 112 ? -30.083 -11.193 3.273 1.00 65.06 112 ALA A CA 1
ATOM 869 C C . ALA A 1 112 ? -29.319 -11.317 4.608 1.00 65.06 112 ALA A C 1
ATOM 871 O O . ALA A 1 112 ? -29.340 -12.363 5.254 1.00 65.06 112 ALA A O 1
ATOM 872 N N . HIS A 1 113 ? -28.670 -10.236 5.043 1.00 62.38 113 HIS A N 1
ATOM 873 C CA . HIS A 1 113 ? -27.930 -10.149 6.301 1.00 62.38 113 HIS A CA 1
ATOM 874 C C . HIS A 1 113 ? -28.781 -9.640 7.484 1.00 62.38 113 HIS A C 1
ATOM 876 O O . HIS A 1 113 ? -28.235 -9.356 8.551 1.00 62.38 113 HIS A O 1
ATOM 882 N N . GLY A 1 114 ? -30.109 -9.577 7.320 1.00 69.94 114 GLY A N 1
ATOM 883 C CA . GLY A 1 114 ? -31.091 -9.111 8.303 1.00 69.94 114 GLY A CA 1
ATOM 884 C C . GLY A 1 114 ? -31.311 -7.597 8.273 1.00 69.94 114 GLY A C 1
ATOM 885 O O . GLY A 1 114 ? -30.786 -6.908 7.403 1.00 69.94 114 GLY A O 1
ATOM 886 N N . GLU A 1 115 ? -32.105 -7.080 9.214 1.00 76.75 115 GLU A N 1
ATOM 887 C CA . GLU A 1 115 ? -32.478 -5.659 9.247 1.00 76.75 115 GLU A CA 1
ATOM 888 C C . GLU A 1 115 ? -31.267 -4.750 9.520 1.00 76.75 115 GLU A C 1
ATOM 890 O O . GLU A 1 115 ? -30.386 -5.094 10.311 1.00 76.75 115 GLU A O 1
ATOM 895 N N . GLY A 1 116 ? -31.226 -3.581 8.885 1.00 67.81 116 GLY A N 1
ATOM 896 C CA . GLY A 1 116 ? -30.138 -2.614 8.987 1.00 67.81 116 GLY A CA 1
ATOM 897 C C . GLY A 1 116 ? -30.598 -1.159 8.972 1.00 67.81 116 GLY A C 1
ATOM 898 O O . GLY A 1 116 ? -31.788 -0.861 9.074 1.00 67.81 116 GLY A O 1
ATOM 899 N N . LEU A 1 117 ? -29.632 -0.248 8.872 1.00 70.81 117 LEU A N 1
ATOM 900 C CA . LEU A 1 117 ? -29.836 1.203 8.870 1.00 70.81 117 LEU A CA 1
ATOM 901 C C . LEU A 1 117 ? -29.129 1.835 7.664 1.00 70.81 117 LEU A C 1
ATOM 903 O O . LEU A 1 117 ? -27.961 1.551 7.418 1.00 70.81 117 LEU A O 1
ATOM 907 N N . LEU A 1 118 ? -29.814 2.703 6.924 1.00 68.50 118 LEU A N 1
ATOM 908 C CA . LEU A 1 118 ? -29.262 3.477 5.809 1.00 68.50 118 LEU A CA 1
ATOM 909 C C . LEU A 1 118 ? -29.041 4.918 6.259 1.00 68.50 118 LEU A C 1
ATOM 911 O O . LEU A 1 118 ? -29.947 5.523 6.829 1.00 68.50 118 LEU A O 1
ATOM 915 N N . VAL A 1 119 ? -27.874 5.486 5.974 1.00 69.38 119 VAL A N 1
ATOM 916 C CA . VAL A 1 119 ? -27.531 6.867 6.347 1.00 69.38 119 VAL A CA 1
ATOM 917 C C . VAL A 1 119 ? -26.859 7.559 5.167 1.00 69.38 119 VAL A C 1
ATOM 919 O O . VAL A 1 119 ? -25.961 6.978 4.566 1.00 69.38 119 VAL A O 1
ATOM 922 N N . THR A 1 120 ? -27.243 8.795 4.844 1.00 64.19 120 THR A N 1
ATOM 923 C CA . THR A 1 120 ? -26.490 9.651 3.917 1.00 64.19 120 THR A CA 1
ATOM 924 C C . THR A 1 120 ? -25.627 10.659 4.651 1.00 64.19 120 THR A C 1
ATOM 926 O O . THR A 1 120 ? -26.005 11.191 5.699 1.00 64.19 120 THR A O 1
ATOM 929 N N . VAL A 1 121 ? -24.460 10.936 4.076 1.00 54.44 121 VAL A N 1
ATOM 930 C CA . VAL A 1 121 ? -23.561 11.984 4.560 1.00 54.44 121 VAL A CA 1
ATOM 931 C C . VAL A 1 121 ? -23.906 13.278 3.825 1.00 54.44 121 VAL A C 1
ATOM 933 O O . VAL A 1 121 ? -24.041 13.285 2.603 1.00 54.44 121 VAL A O 1
ATOM 936 N N . GLY A 1 122 ? -24.101 14.368 4.571 1.00 49.47 122 GLY A N 1
ATOM 937 C CA . GLY A 1 122 ? -24.235 15.702 3.982 1.00 49.47 122 GLY A CA 1
ATOM 938 C C . GLY A 1 122 ? -22.966 16.101 3.219 1.00 49.47 122 GLY A C 1
ATOM 939 O O . GLY A 1 122 ? -21.905 15.515 3.429 1.00 49.47 122 GLY A O 1
ATOM 940 N N . ALA A 1 123 ? -23.078 17.096 2.335 1.00 38.78 123 ALA A N 1
ATOM 941 C CA . ALA A 1 123 ? -22.036 17.539 1.393 1.00 38.78 123 ALA A CA 1
ATOM 942 C C . ALA A 1 123 ? -20.707 18.026 2.025 1.00 38.78 123 ALA A C 1
ATOM 944 O O . ALA A 1 123 ? -19.816 18.483 1.319 1.00 38.78 123 ALA A O 1
ATOM 945 N N . ASP A 1 124 ? -20.581 17.958 3.342 1.00 39.81 124 ASP A N 1
ATOM 946 C CA . ASP A 1 124 ? -19.465 18.390 4.168 1.00 39.81 124 ASP A CA 1
ATOM 947 C C . ASP A 1 124 ? -18.779 17.232 4.924 1.00 39.81 124 ASP A C 1
ATOM 949 O O . ASP A 1 124 ? -18.013 17.482 5.852 1.00 39.81 124 ASP A O 1
ATOM 953 N N . HIS A 1 125 ? -19.037 15.969 4.545 1.00 40.22 125 HIS A N 1
ATOM 954 C CA . HIS A 1 125 ? -18.422 14.748 5.113 1.00 40.22 125 HIS A CA 1
ATOM 955 C C . HIS A 1 125 ? -18.469 14.645 6.652 1.00 40.22 125 HIS A C 1
ATOM 957 O O . HIS A 1 125 ? -17.803 13.812 7.262 1.00 40.22 125 HIS A O 1
ATOM 963 N N . THR A 1 126 ? -19.298 15.465 7.293 1.00 38.91 126 THR A N 1
ATOM 964 C CA . THR A 1 126 ? -19.450 15.551 8.739 1.00 38.91 126 THR A CA 1
ATOM 965 C C . THR A 1 126 ? -20.790 14.931 9.098 1.00 38.91 126 THR A C 1
ATOM 967 O O . THR A 1 126 ? -21.846 15.560 9.063 1.00 38.91 126 THR A O 1
ATOM 970 N N . CYS A 1 127 ? -20.758 13.642 9.432 1.00 36.50 127 CYS A N 1
ATOM 971 C CA . CYS A 1 127 ? -21.857 13.021 10.158 1.00 36.50 127 CYS A CA 1
ATOM 972 C C . CYS A 1 127 ? -22.062 13.802 11.467 1.00 36.50 127 CYS A C 1
ATOM 974 O O . CYS A 1 127 ? -21.083 14.046 12.176 1.00 36.50 127 CYS A O 1
ATOM 976 N N . PRO A 1 128 ? -23.291 14.195 11.840 1.00 41.94 128 PRO A N 1
ATOM 977 C CA . PRO A 1 128 ? -23.506 14.783 13.148 1.00 41.94 128 PRO A CA 1
ATOM 978 C C . PRO A 1 128 ? -23.169 13.716 14.194 1.00 41.94 128 PRO A C 1
ATOM 980 O O . PRO A 1 128 ? -23.869 12.710 14.311 1.00 41.94 128 PRO A O 1
ATOM 983 N N . GLY A 1 129 ? -22.093 13.958 14.952 1.00 41.84 129 GLY A N 1
ATOM 984 C CA . GLY A 1 129 ? -21.565 13.097 16.016 1.00 41.84 129 GLY A CA 1
ATOM 985 C C . GLY A 1 129 ? -22.598 12.375 16.900 1.00 41.84 129 GLY A C 1
ATOM 986 O O . GLY A 1 129 ? -22.351 11.222 17.255 1.00 41.84 129 GLY A O 1
ATOM 987 N N . PRO A 1 130 ? -23.789 12.933 17.217 1.00 42.56 130 PRO A N 1
ATOM 988 C CA . PRO A 1 130 ? -24.804 12.178 17.948 1.00 42.56 130 PRO A CA 1
ATOM 989 C C . PRO A 1 130 ? -25.328 10.909 17.254 1.00 42.56 130 PRO A C 1
ATOM 991 O O . PRO A 1 130 ? -25.790 10.035 17.973 1.00 42.56 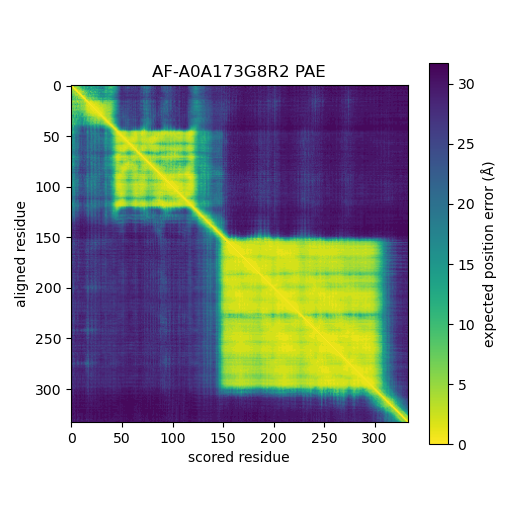130 PRO A O 1
ATOM 994 N N . LEU A 1 131 ? -25.257 10.742 15.926 1.00 41.62 131 LEU A N 1
ATOM 995 C CA . LEU A 1 131 ? -25.733 9.515 15.253 1.00 41.62 131 LEU A CA 1
ATOM 996 C C . LEU A 1 131 ? -24.776 8.318 15.377 1.00 41.62 131 LEU A C 1
ATOM 998 O O . LEU A 1 131 ? -25.218 7.178 15.252 1.00 41.62 131 LEU A O 1
ATOM 1002 N N . LEU A 1 132 ? -23.493 8.566 15.649 1.00 42.78 132 LEU A N 1
ATOM 1003 C CA . LEU A 1 132 ? -22.488 7.521 15.893 1.00 42.78 132 LEU A CA 1
ATOM 1004 C C . LEU A 1 132 ? -22.349 7.194 17.390 1.00 42.78 132 LEU A C 1
ATOM 1006 O O . LEU A 1 132 ? -22.044 6.063 17.752 1.00 42.78 132 LEU A O 1
ATOM 1010 N N . ASN A 1 133 ? -22.697 8.132 18.273 1.00 39.06 133 ASN A N 1
ATOM 1011 C CA . ASN A 1 133 ? -22.552 7.971 19.723 1.00 39.06 133 ASN A CA 1
ATOM 1012 C C . ASN A 1 133 ? -23.411 6.865 20.408 1.00 39.06 133 ASN A C 1
ATOM 1014 O O . ASN A 1 133 ? -23.030 6.416 21.492 1.00 39.06 133 ASN A O 1
ATOM 1018 N N . PRO A 1 134 ? -2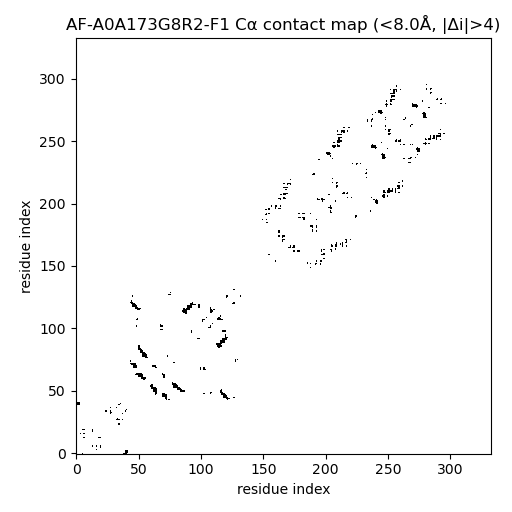4.550 6.370 19.865 1.00 39.47 134 PRO A N 1
ATOM 1019 C CA . PRO A 1 134 ? -25.208 5.184 20.411 1.00 39.47 134 PRO A CA 1
ATOM 1020 C C . PRO A 1 134 ? -24.501 3.876 20.027 1.00 39.47 134 PRO A C 1
ATOM 1022 O O . PRO A 1 134 ? -24.679 2.884 20.732 1.00 39.47 134 PRO A O 1
ATOM 1025 N N . PHE A 1 135 ? -23.678 3.858 18.970 1.00 38.00 135 PHE A N 1
ATOM 1026 C CA . PHE A 1 135 ? -22.876 2.681 18.619 1.00 38.00 135 PHE A CA 1
ATOM 1027 C C . PHE A 1 135 ? -21.690 2.488 19.573 1.00 38.00 135 PHE A C 1
ATOM 1029 O O . PHE A 1 135 ? -21.386 1.347 19.912 1.00 38.00 135 PHE A O 1
ATOM 1036 N N . ASP A 1 136 ? -21.129 3.570 20.125 1.00 36.22 136 ASP A N 1
ATOM 1037 C CA . ASP A 1 136 ? -20.065 3.496 21.141 1.00 36.22 136 ASP A CA 1
ATOM 1038 C C . ASP A 1 136 ? -20.556 2.957 22.502 1.00 36.22 136 ASP A C 1
ATOM 1040 O O . ASP A 1 136 ? -19.777 2.412 23.285 1.00 36.22 136 ASP A O 1
ATOM 1044 N N . ARG A 1 137 ? -21.864 3.053 22.801 1.00 33.62 137 ARG A N 1
ATOM 1045 C CA . ARG A 1 137 ? -22.457 2.601 24.080 1.00 33.62 137 ARG A CA 1
ATOM 1046 C C . ARG A 1 137 ? -23.167 1.244 24.040 1.00 33.62 137 ARG A C 1
ATOM 1048 O O . ARG A 1 137 ? -23.544 0.743 25.099 1.00 33.62 137 ARG A O 1
ATOM 1055 N N . LEU A 1 138 ? -23.324 0.608 22.877 1.00 36.66 138 LEU A N 1
ATOM 1056 C CA . LEU A 1 138 ? -23.946 -0.725 22.764 1.00 36.66 138 LEU A CA 1
ATOM 1057 C C . LEU A 1 138 ? -23.021 -1.889 23.190 1.00 36.66 138 LEU A C 1
ATOM 1059 O O . LEU A 1 138 ? -23.464 -3.036 23.229 1.00 36.66 138 LEU A O 1
ATOM 1063 N N . SER A 1 139 ? -21.780 -1.603 23.604 1.00 36.00 139 SER A N 1
ATOM 1064 C CA . SER A 1 139 ? -20.810 -2.595 24.110 1.00 36.00 139 SER A CA 1
ATOM 1065 C C . SER A 1 139 ? -21.139 -3.205 25.481 1.00 36.00 139 SER A C 1
ATOM 1067 O O . SER A 1 139 ? -20.451 -4.126 25.915 1.00 36.00 139 SER A O 1
ATOM 1069 N N . CYS A 1 140 ? -22.192 -2.760 26.169 1.00 29.06 140 CYS A N 1
ATOM 1070 C CA . CYS A 1 140 ? -22.522 -3.257 27.506 1.00 29.06 140 CYS A CA 1
ATOM 1071 C C . CYS A 1 140 ? -24.001 -3.654 27.601 1.00 29.06 140 CYS A C 1
ATOM 1073 O O . CYS A 1 140 ? -24.796 -2.926 28.188 1.00 29.06 140 CYS A O 1
ATOM 1075 N N . GLY A 1 141 ? -24.411 -4.800 27.046 1.00 30.98 141 GLY A N 1
ATOM 1076 C CA . GLY A 1 141 ? -25.737 -5.318 27.410 1.00 30.98 141 GLY A CA 1
ATOM 1077 C C . GLY A 1 141 ? -26.226 -6.598 26.752 1.00 30.98 141 GLY A C 1
ATOM 1078 O O . GLY A 1 141 ? -26.798 -7.425 27.449 1.00 30.98 141 GLY A O 1
ATOM 1079 N N . ASN A 1 142 ? -26.012 -6.813 25.454 1.00 30.75 142 ASN A N 1
ATOM 1080 C CA . ASN A 1 142 ? -26.719 -7.892 24.756 1.00 30.75 142 ASN A CA 1
ATOM 1081 C C . ASN A 1 142 ? -25.796 -8.727 23.873 1.00 30.75 142 ASN A C 1
ATOM 1083 O O . ASN A 1 142 ? -25.724 -8.492 22.675 1.00 30.75 142 ASN A O 1
ATOM 1087 N N . GLY A 1 143 ? -25.133 -9.724 24.467 1.00 34.22 143 GLY A N 1
ATOM 1088 C CA . GLY A 1 143 ? -24.824 -11.011 23.821 1.00 34.22 143 GLY A CA 1
ATOM 1089 C C . GLY A 1 143 ? -24.086 -11.018 22.475 1.00 34.22 143 GLY A C 1
ATOM 1090 O O . GLY A 1 143 ? -24.075 -12.057 21.818 1.00 34.22 143 GLY A O 1
ATOM 1091 N N . PHE A 1 144 ? -23.471 -9.916 22.049 1.00 29.69 144 PHE A N 1
ATOM 1092 C CA . PHE A 1 144 ? -22.526 -9.921 20.943 1.00 29.69 144 PHE A CA 1
ATOM 1093 C C . PHE A 1 144 ? -21.287 -10.707 21.390 1.00 29.69 144 PHE A C 1
ATOM 1095 O O . PHE A 1 144 ? -20.746 -10.406 22.458 1.00 29.69 144 PHE A O 1
ATOM 1102 N N . PRO A 1 145 ? -20.797 -11.697 20.621 1.00 29.72 145 PRO A N 1
ATOM 1103 C CA . PRO A 1 145 ? -19.428 -12.139 20.812 1.00 29.72 145 PRO A CA 1
ATOM 1104 C C . PRO A 1 145 ? -18.566 -10.913 20.535 1.00 29.72 145 PRO A C 1
ATOM 1106 O O . PRO A 1 145 ? -18.653 -10.344 19.446 1.00 29.72 145 PRO A O 1
ATOM 1109 N N . SER A 1 146 ? -17.821 -10.465 21.545 1.00 30.30 146 SER A N 1
ATOM 1110 C CA . SER A 1 146 ? -16.910 -9.333 21.462 1.00 30.30 146 SER A CA 1
ATOM 1111 C C . SER A 1 146 ? -16.091 -9.442 20.179 1.00 30.30 146 SER A C 1
ATOM 1113 O O . SER A 1 146 ? -15.136 -10.213 20.104 1.00 30.30 146 SER A O 1
ATOM 1115 N N . ARG A 1 147 ? -16.459 -8.683 19.140 1.00 35.12 147 ARG A N 1
ATOM 1116 C CA . ARG A 1 147 ? -15.471 -8.293 18.144 1.00 35.12 147 ARG A CA 1
ATOM 1117 C C . ARG A 1 147 ? -14.505 -7.455 18.950 1.00 35.12 147 ARG A C 1
ATOM 1119 O O . ARG A 1 147 ? -14.913 -6.417 19.462 1.00 35.12 147 ARG A O 1
ATOM 1126 N N . ASN A 1 148 ? -13.293 -7.965 19.150 1.00 32.47 148 ASN A N 1
ATOM 1127 C CA . ASN A 1 148 ? -12.189 -7.188 19.685 1.00 32.47 148 ASN A CA 1
ATOM 1128 C C . ASN A 1 148 ? -12.183 -5.856 18.937 1.00 32.47 148 ASN A C 1
ATOM 1130 O O . ASN A 1 148 ? -11.787 -5.794 17.775 1.00 32.47 148 ASN A O 1
ATOM 1134 N N . HIS A 1 149 ? -12.694 -4.813 19.584 1.00 37.25 149 HIS A N 1
ATOM 1135 C CA . HIS A 1 149 ? -12.473 -3.446 19.171 1.00 37.25 149 HIS A CA 1
ATOM 1136 C C . HIS A 1 149 ? -11.013 -3.204 19.535 1.00 37.25 149 HIS A C 1
ATOM 1138 O O . HIS A 1 149 ? -10.694 -2.756 20.634 1.00 37.25 149 HIS A O 1
ATOM 1144 N N . VAL A 1 150 ? -10.114 -3.662 18.664 1.00 42.88 150 VAL A N 1
ATOM 1145 C CA . VAL A 1 150 ? -8.713 -3.275 18.728 1.00 42.88 150 VAL A CA 1
ATOM 1146 C C . VAL A 1 150 ? -8.754 -1.780 18.451 1.00 42.88 150 VAL A C 1
ATOM 1148 O O . VAL A 1 150 ? -9.130 -1.356 17.358 1.00 42.88 150 VAL A O 1
ATOM 1151 N N . MET A 1 151 ? -8.540 -0.980 19.494 1.00 49.91 151 MET A N 1
ATOM 1152 C CA . MET A 1 151 ? -8.266 0.443 19.329 1.00 49.91 151 MET A CA 1
ATOM 1153 C C . MET A 1 151 ? -7.140 0.557 18.302 1.00 49.91 151 MET A C 1
ATOM 1155 O O . MET A 1 151 ? -6.202 -0.237 18.362 1.00 49.91 151 MET A O 1
ATOM 1159 N N . ALA A 1 152 ? -7.266 1.469 17.333 1.00 61.91 152 ALA A N 1
ATOM 1160 C CA . ALA A 1 152 ? -6.202 1.673 16.356 1.00 61.91 152 ALA A CA 1
ATOM 1161 C C . ALA A 1 152 ? -4.877 1.889 17.116 1.00 61.91 152 ALA A C 1
ATOM 1163 O O . ALA A 1 152 ? -4.894 2.640 18.099 1.00 61.91 152 ALA A O 1
ATOM 1164 N N . PRO A 1 153 ? -3.783 1.213 16.719 1.00 78.25 153 PRO A N 1
ATOM 1165 C CA . PRO A 1 153 ? -2.525 1.303 17.444 1.00 78.25 153 PRO A CA 1
ATOM 1166 C C . PRO A 1 153 ? -2.100 2.765 17.568 1.00 78.25 153 PRO A C 1
ATOM 1168 O O . PRO A 1 153 ? -2.110 3.497 16.575 1.00 78.25 153 PRO A O 1
ATOM 1171 N N . GLN A 1 154 ? -1.755 3.198 18.778 1.00 79.94 154 GLN A N 1
ATOM 1172 C CA . GLN A 1 154 ? -1.297 4.561 19.022 1.00 79.94 154 GLN A CA 1
ATOM 1173 C C . GLN A 1 154 ? 0.225 4.586 18.916 1.00 79.94 154 GLN A C 1
ATOM 1175 O O . GLN A 1 154 ? 0.938 4.238 19.855 1.00 79.94 154 GLN A O 1
ATOM 1180 N N . LEU A 1 155 ? 0.715 4.963 17.738 1.00 85.44 155 LEU A N 1
ATOM 1181 C CA . LEU A 1 155 ? 2.142 5.100 17.451 1.00 85.44 155 LEU A CA 1
ATOM 1182 C C . LEU A 1 155 ? 2.552 6.568 17.574 1.00 85.44 155 LEU A C 1
ATOM 1184 O O . LEU A 1 155 ? 1.814 7.445 17.117 1.00 85.44 155 LEU A O 1
ATOM 1188 N N . SER A 1 156 ? 3.708 6.841 18.182 1.00 88.00 156 SER A N 1
ATOM 1189 C CA . SER A 1 156 ? 4.306 8.180 18.116 1.00 88.00 156 SER A CA 1
ATOM 1190 C C . SER A 1 156 ? 4.961 8.421 16.754 1.00 88.00 156 SER A C 1
ATOM 1192 O O . SER A 1 156 ? 5.279 7.475 16.032 1.00 88.00 156 SER A O 1
ATOM 1194 N N . GLU A 1 157 ? 5.196 9.688 16.408 1.00 86.38 157 GLU A N 1
ATOM 1195 C CA . GLU A 1 157 ? 5.908 10.055 15.174 1.00 86.38 157 GLU A CA 1
ATOM 1196 C C . GLU A 1 157 ? 7.304 9.420 15.118 1.00 86.38 157 GLU A C 1
ATOM 1198 O O . GLU A 1 157 ? 7.639 8.806 14.110 1.00 86.38 157 GLU A O 1
ATOM 1203 N N . ASP A 1 158 ? 8.051 9.439 16.230 1.00 88.00 158 ASP A N 1
ATOM 1204 C CA . ASP A 1 158 ? 9.371 8.798 16.328 1.00 88.00 158 ASP A CA 1
ATOM 1205 C C . ASP A 1 158 ? 9.319 7.291 16.000 1.00 88.00 158 ASP A C 1
ATOM 1207 O O . ASP A 1 158 ? 10.174 6.770 15.292 1.00 88.00 158 ASP A O 1
ATOM 1211 N N . GLU A 1 159 ? 8.289 6.577 16.467 1.00 90.81 159 GLU A N 1
ATOM 1212 C CA . GLU A 1 159 ? 8.140 5.136 16.217 1.00 90.81 159 GLU A CA 1
ATOM 1213 C C . GLU A 1 159 ? 7.800 4.836 14.761 1.00 90.81 159 GLU A C 1
ATOM 1215 O O . GLU A 1 159 ? 8.265 3.847 14.189 1.00 90.81 159 GLU A O 1
ATOM 1220 N N . ILE A 1 160 ? 6.974 5.688 14.154 1.00 90.19 160 ILE A N 1
ATOM 1221 C CA . ILE A 1 160 ? 6.660 5.607 12.731 1.00 90.19 160 ILE A CA 1
ATOM 1222 C C . ILE A 1 160 ? 7.934 5.856 11.920 1.00 90.19 160 ILE A C 1
ATOM 1224 O O . ILE A 1 160 ? 8.244 5.078 11.014 1.00 90.19 160 ILE A O 1
ATOM 1228 N N . ASP A 1 161 ? 8.687 6.898 12.260 1.00 90.31 161 ASP A N 1
ATOM 1229 C CA . ASP A 1 161 ? 9.914 7.270 11.567 1.00 90.31 161 ASP A CA 1
ATOM 1230 C C . ASP A 1 161 ? 10.996 6.197 11.682 1.00 90.31 161 ASP A C 1
ATOM 1232 O O . ASP A 1 161 ? 11.621 5.875 10.669 1.00 90.31 161 ASP A O 1
ATOM 1236 N N . ASP A 1 162 ? 11.158 5.570 12.848 1.00 92.56 162 ASP A N 1
ATOM 1237 C CA . ASP A 1 162 ? 12.077 4.446 13.045 1.00 92.56 162 ASP A CA 1
ATOM 1238 C C . ASP A 1 162 ? 11.701 3.253 12.153 1.00 92.56 162 ASP A C 1
ATOM 1240 O O . ASP A 1 162 ? 12.536 2.730 11.409 1.00 92.56 162 ASP A O 1
ATOM 1244 N N . LEU A 1 163 ? 10.424 2.846 12.141 1.00 94.88 163 LEU A N 1
ATOM 1245 C CA . LEU A 1 163 ? 9.950 1.756 11.278 1.00 94.88 163 LEU A CA 1
ATOM 1246 C C . LEU A 1 163 ? 10.185 2.058 9.793 1.00 94.88 163 LEU A C 1
ATOM 1248 O O . LEU A 1 163 ? 10.619 1.190 9.026 1.00 94.88 163 LEU A O 1
ATOM 1252 N N . LEU A 1 164 ? 9.892 3.287 9.366 1.00 93.50 164 LEU A N 1
ATOM 1253 C CA . LEU A 1 164 ? 10.124 3.722 7.993 1.00 93.50 164 LEU A CA 1
ATOM 1254 C C . LEU A 1 164 ? 11.615 3.800 7.668 1.00 93.50 164 LEU A C 1
ATOM 1256 O O . LEU A 1 164 ? 11.998 3.475 6.542 1.00 93.50 164 LEU A O 1
ATOM 1260 N N . TYR A 1 165 ? 12.449 4.212 8.621 1.00 94.19 165 TYR A N 1
ATOM 1261 C CA . TYR A 1 165 ? 13.896 4.265 8.478 1.00 94.19 165 TYR A CA 1
ATOM 1262 C C . TYR A 1 165 ? 14.470 2.864 8.277 1.00 94.19 165 TYR A C 1
ATOM 1264 O O . TYR A 1 165 ? 15.119 2.639 7.255 1.00 94.19 165 TYR A O 1
ATOM 1272 N N . PHE A 1 166 ? 14.158 1.902 9.151 1.00 94.94 166 PHE A N 1
ATOM 1273 C CA . PHE A 1 166 ? 14.630 0.520 9.005 1.00 94.94 166 PHE A CA 1
ATOM 1274 C C . PHE A 1 166 ? 14.180 -0.095 7.678 1.00 94.94 166 PHE A C 1
ATOM 1276 O O . PHE A 1 166 ? 14.971 -0.732 6.977 1.00 94.94 166 PHE A O 1
ATOM 1283 N N . ALA A 1 167 ? 12.935 0.170 7.262 1.00 96.12 167 ALA A N 1
ATOM 1284 C CA . ALA A 1 167 ? 12.444 -0.262 5.958 1.00 96.12 167 ALA A CA 1
ATOM 1285 C C . ALA A 1 167 ? 13.187 0.409 4.786 1.00 96.12 167 ALA A C 1
ATOM 1287 O O . ALA A 1 167 ? 13.422 -0.232 3.760 1.00 96.12 167 ALA A O 1
ATOM 1288 N N . ARG A 1 168 ? 13.580 1.682 4.933 1.00 94.38 168 ARG A N 1
ATOM 1289 C CA . ARG A 1 168 ? 14.336 2.453 3.934 1.00 94.38 168 ARG A CA 1
ATOM 1290 C C . ARG A 1 168 ? 15.768 1.959 3.770 1.00 94.38 168 ARG A C 1
ATOM 1292 O O . ARG A 1 168 ? 16.247 1.984 2.644 1.00 94.38 168 ARG A O 1
ATOM 1299 N N . VAL A 1 169 ? 16.441 1.568 4.855 1.00 95.44 169 VAL A N 1
ATOM 1300 C CA . VAL A 1 169 ? 17.830 1.065 4.818 1.00 95.44 169 VAL A CA 1
ATOM 1301 C C . VAL A 1 169 ? 17.919 -0.453 4.618 1.00 95.44 169 VAL A C 1
ATOM 1303 O O . VAL A 1 169 ? 18.986 -0.975 4.294 1.00 95.44 169 VAL A O 1
ATOM 1306 N N . GLY A 1 170 ? 16.800 -1.167 4.777 1.00 94.12 170 GLY A N 1
ATOM 1307 C CA . GLY A 1 170 ? 16.711 -2.616 4.596 1.00 94.12 170 GLY A CA 1
ATOM 1308 C C . GLY A 1 170 ? 17.171 -3.436 5.808 1.00 94.12 170 GLY A C 1
ATOM 1309 O O . GLY A 1 170 ? 17.520 -4.612 5.655 1.00 94.12 170 GLY A O 1
ATOM 1310 N N . GLU A 1 171 ? 17.173 -2.836 7.000 1.00 95.06 171 GLU A N 1
ATOM 1311 C CA . GLU A 1 171 ? 17.517 -3.474 8.277 1.00 95.06 171 GLU A CA 1
ATOM 1312 C C . GLU A 1 171 ? 16.343 -4.334 8.767 1.00 95.06 171 GLU A C 1
ATOM 1314 O O . GLU A 1 171 ? 15.473 -3.905 9.518 1.00 95.06 171 GLU A O 1
ATOM 1319 N N . ASN A 1 172 ? 16.274 -5.571 8.262 1.00 94.50 172 ASN A N 1
ATOM 1320 C CA . ASN A 1 172 ? 15.150 -6.479 8.526 1.00 94.50 172 ASN A CA 1
ATOM 1321 C C . ASN A 1 172 ? 15.054 -6.926 9.983 1.00 94.50 172 ASN A C 1
ATOM 1323 O O . ASN A 1 172 ? 13.948 -7.173 10.457 1.00 94.50 172 ASN A O 1
ATOM 1327 N N . ASP A 1 173 ? 16.199 -7.088 10.644 1.00 93.69 173 ASP A N 1
ATOM 1328 C CA . ASP A 1 173 ? 16.261 -7.600 12.010 1.00 93.69 173 ASP A CA 1
ATOM 1329 C C . ASP A 1 173 ? 15.750 -6.529 12.983 1.00 93.69 173 ASP A C 1
ATOM 1331 O O . ASP A 1 173 ? 14.816 -6.802 13.736 1.00 93.69 173 ASP A O 1
ATOM 1335 N N . ASP A 1 174 ? 16.250 -5.293 12.866 1.00 94.81 174 ASP A N 1
ATOM 1336 C CA . ASP A 1 174 ? 15.795 -4.140 13.653 1.00 94.81 174 ASP A CA 1
ATOM 1337 C C . ASP A 1 174 ? 14.320 -3.811 13.382 1.00 94.81 174 ASP A C 1
ATOM 1339 O O . ASP A 1 174 ? 13.533 -3.604 14.306 1.00 94.81 174 ASP A O 1
ATOM 1343 N N . LEU A 1 175 ? 13.894 -3.860 12.112 1.00 94.31 175 LEU A N 1
ATOM 1344 C CA . LEU A 1 175 ? 12.487 -3.690 11.750 1.00 94.31 175 LEU A CA 1
ATOM 1345 C C . LEU A 1 175 ? 11.597 -4.755 12.407 1.00 94.31 175 LEU A C 1
ATOM 1347 O O . LEU A 1 175 ? 10.529 -4.435 12.930 1.00 94.31 175 LEU A O 1
ATOM 1351 N N . ALA A 1 176 ? 12.009 -6.025 12.372 1.00 94.38 176 ALA A N 1
ATOM 1352 C CA . ALA A 1 176 ? 11.243 -7.122 12.953 1.00 94.38 176 ALA A CA 1
ATOM 1353 C C . ALA A 1 176 ? 11.183 -7.036 14.484 1.00 94.38 176 ALA A C 1
ATOM 1355 O O . ALA A 1 176 ? 10.129 -7.312 15.065 1.00 94.38 176 ALA A O 1
ATOM 1356 N N . GLU A 1 177 ? 12.282 -6.639 15.127 1.00 94.81 177 GLU A N 1
ATOM 1357 C CA . GLU A 1 177 ? 12.347 -6.415 16.570 1.00 94.81 177 GLU A CA 1
ATOM 1358 C C . GLU A 1 177 ? 11.414 -5.273 16.990 1.00 94.81 177 GLU A C 1
ATOM 1360 O O . GLU A 1 177 ? 10.531 -5.484 17.826 1.00 94.81 177 GLU A O 1
ATOM 1365 N N . SER A 1 178 ? 11.511 -4.109 16.344 1.00 93.31 178 SER A N 1
ATOM 1366 C CA . SER A 1 178 ? 10.640 -2.960 16.621 1.00 93.31 178 SER A CA 1
ATOM 1367 C C . SER A 1 178 ? 9.163 -3.283 16.393 1.00 93.31 178 SER A C 1
ATOM 1369 O O . SER A 1 178 ? 8.323 -2.970 17.238 1.00 93.31 178 SER A O 1
ATOM 1371 N N . LEU A 1 179 ? 8.821 -3.991 15.310 1.00 94.38 179 LEU A N 1
ATOM 1372 C CA . LEU A 1 179 ? 7.446 -4.442 15.071 1.00 94.38 179 LEU A CA 1
ATOM 1373 C C . LEU A 1 179 ? 6.944 -5.397 16.158 1.00 94.38 179 LEU A C 1
ATOM 1375 O O . LEU A 1 179 ? 5.773 -5.329 16.525 1.00 94.38 179 LEU A O 1
ATOM 1379 N N . ALA A 1 180 ? 7.791 -6.295 16.667 1.00 94.12 180 ALA A N 1
ATOM 1380 C CA . ALA A 1 180 ? 7.419 -7.203 17.749 1.00 94.12 180 ALA A CA 1
ATOM 1381 C C . ALA A 1 180 ? 7.185 -6.453 19.071 1.00 94.12 180 ALA A C 1
ATOM 1383 O O . ALA A 1 180 ? 6.193 -6.720 19.749 1.00 94.12 180 ALA A O 1
ATOM 1384 N N . ILE A 1 181 ? 8.048 -5.487 19.404 1.00 92.69 181 ILE A N 1
ATOM 1385 C CA . ILE A 1 181 ? 7.915 -4.651 20.606 1.00 92.69 181 ILE A CA 1
ATOM 1386 C C . ILE A 1 181 ? 6.620 -3.830 20.552 1.00 92.69 181 ILE A C 1
ATOM 1388 O O . ILE A 1 181 ? 5.845 -3.834 21.512 1.00 92.69 181 ILE A O 1
ATOM 1392 N N . LEU A 1 182 ? 6.351 -3.166 19.424 1.00 91.56 182 LEU A N 1
ATOM 1393 C CA . LEU A 1 182 ? 5.149 -2.348 19.240 1.00 91.56 182 LEU A CA 1
ATOM 1394 C C . LEU A 1 182 ? 3.872 -3.195 19.223 1.00 91.56 182 LEU A C 1
ATOM 1396 O O . LEU A 1 182 ? 2.882 -2.820 19.848 1.00 91.56 182 LEU A O 1
ATOM 1400 N N . ALA A 1 183 ? 3.897 -4.360 18.570 1.00 91.31 183 ALA A N 1
ATOM 1401 C CA . ALA A 1 183 ? 2.771 -5.293 18.563 1.00 91.31 183 ALA A CA 1
ATOM 1402 C C . ALA A 1 183 ? 2.408 -5.772 19.981 1.00 91.31 183 ALA A C 1
ATOM 1404 O O . ALA A 1 183 ? 1.228 -5.796 20.342 1.00 91.31 183 ALA A O 1
ATOM 1405 N N . GLU A 1 184 ? 3.408 -6.099 20.806 1.00 92.00 184 GLU A N 1
ATOM 1406 C CA . GLU A 1 184 ? 3.202 -6.502 22.203 1.00 92.00 184 GLU A CA 1
ATOM 1407 C C . GLU A 1 184 ? 2.647 -5.342 23.047 1.00 92.00 184 GLU A C 1
ATOM 1409 O O . GLU A 1 184 ? 1.686 -5.526 23.800 1.00 92.00 184 GLU A O 1
ATOM 1414 N N . ARG A 1 185 ? 3.200 -4.129 22.890 1.00 90.25 185 ARG A N 1
ATOM 1415 C CA . ARG A 1 185 ? 2.760 -2.931 23.626 1.00 90.25 185 ARG A CA 1
ATOM 1416 C C . ARG A 1 185 ? 1.312 -2.565 23.312 1.00 90.25 185 ARG A C 1
ATOM 1418 O O . ARG A 1 185 ? 0.503 -2.399 24.226 1.00 90.25 185 ARG A O 1
ATOM 1425 N N . GLU A 1 186 ? 0.987 -2.477 22.027 1.00 87.69 186 GLU A N 1
ATOM 1426 C CA . GLU A 1 186 ? -0.337 -2.091 21.532 1.00 87.69 186 GLU A CA 1
ATOM 1427 C C . GLU A 1 186 ? -1.342 -3.251 21.573 1.00 87.69 186 GLU A C 1
ATOM 1429 O O . GLU A 1 186 ? -2.505 -3.078 21.204 1.00 87.69 186 GLU A O 1
ATOM 1434 N N . LYS A 1 187 ? -0.909 -4.454 21.989 1.00 86.44 187 LYS A N 1
ATOM 1435 C CA . LYS A 1 187 ? -1.705 -5.696 21.963 1.00 86.44 187 LYS A CA 1
ATOM 1436 C C . LYS A 1 187 ? -2.391 -5.908 20.609 1.00 86.44 187 LYS A C 1
ATOM 1438 O O . LYS A 1 187 ? -3.535 -6.361 20.535 1.00 86.44 187 LYS A O 1
ATOM 1443 N N . SER A 1 188 ? -1.679 -5.542 19.551 1.00 87.88 188 SER A N 1
ATOM 1444 C CA . SER A 1 188 ? -2.147 -5.490 18.169 1.00 87.88 188 SER A CA 1
ATOM 1445 C C . SER A 1 188 ? -1.241 -6.353 17.299 1.00 87.88 188 SER A C 1
ATOM 1447 O O . SER A 1 188 ? -0.125 -6.687 17.687 1.00 87.88 188 SER A O 1
ATOM 1449 N N . SER A 1 189 ? -1.702 -6.769 16.121 1.00 90.00 189 SER A N 1
ATOM 1450 C CA . SER A 1 189 ? -0.835 -7.558 15.242 1.00 90.00 189 SER A CA 1
ATOM 1451 C C . SER A 1 189 ? 0.167 -6.664 14.511 1.00 90.00 189 SER A C 1
ATOM 1453 O O . SER A 1 189 ? -0.108 -5.491 14.266 1.00 90.00 189 SER A O 1
ATOM 1455 N N . GLN A 1 190 ? 1.286 -7.240 14.064 1.00 91.12 190 GLN A N 1
ATOM 1456 C CA . GLN A 1 190 ? 2.263 -6.525 13.234 1.00 91.12 190 GLN A CA 1
ATOM 1457 C C . GLN A 1 190 ? 1.624 -5.906 11.979 1.00 91.12 190 GLN A C 1
ATOM 1459 O O . GLN A 1 190 ? 2.002 -4.812 11.582 1.00 91.12 190 GLN A O 1
ATOM 1464 N N . ALA A 1 191 ? 0.623 -6.564 11.384 1.00 89.25 191 ALA A N 1
ATOM 1465 C CA . ALA A 1 191 ? -0.121 -6.021 10.250 1.00 89.25 191 ALA A CA 1
ATOM 1466 C C . ALA A 1 191 ? -0.875 -4.728 10.607 1.00 89.25 191 ALA A C 1
ATOM 1468 O O . ALA A 1 191 ? -0.868 -3.787 9.820 1.00 89.25 191 ALA A O 1
ATOM 1469 N N . ASP A 1 192 ? -1.478 -4.649 11.799 1.00 88.56 192 ASP A N 1
ATOM 1470 C CA . ASP A 1 192 ? -2.187 -3.440 12.241 1.00 88.56 192 ASP A CA 1
ATOM 1471 C C . ASP A 1 192 ? -1.199 -2.291 12.498 1.00 88.56 192 ASP A C 1
ATOM 1473 O O . ASP A 1 192 ? -1.464 -1.160 12.095 1.00 88.56 192 ASP A O 1
ATOM 1477 N N . ILE A 1 193 ? -0.034 -2.590 13.096 1.00 91.31 193 ILE A N 1
ATOM 1478 C CA . ILE A 1 193 ? 1.060 -1.616 13.267 1.00 91.31 193 ILE A CA 1
ATOM 1479 C C . ILE A 1 193 ? 1.504 -1.073 11.904 1.00 91.31 193 ILE A C 1
ATOM 1481 O O . ILE A 1 193 ? 1.598 0.136 11.720 1.00 91.31 193 ILE A O 1
ATOM 1485 N N . LEU A 1 194 ? 1.722 -1.953 10.923 1.00 92.44 194 LEU A N 1
ATOM 1486 C CA . LEU A 1 194 ? 2.154 -1.571 9.575 1.00 92.44 194 LEU A CA 1
ATOM 1487 C C . LEU A 1 194 ? 1.112 -0.743 8.813 1.00 92.44 194 LEU A C 1
ATOM 1489 O O . LEU A 1 194 ? 1.488 0.131 8.036 1.00 92.44 194 LEU A O 1
ATOM 1493 N N . LEU A 1 195 ? -0.180 -1.004 9.024 1.00 89.06 195 LEU A N 1
ATOM 1494 C CA . LEU A 1 195 ? -1.264 -0.203 8.449 1.00 89.06 195 LEU A CA 1
ATOM 1495 C C . LEU A 1 195 ? -1.352 1.191 9.085 1.00 89.06 195 LEU A C 1
ATOM 1497 O O . LEU A 1 195 ? -1.719 2.146 8.400 1.00 89.06 195 LEU A O 1
ATOM 1501 N N . ALA A 1 196 ? -1.019 1.311 10.372 1.00 87.81 196 ALA A N 1
ATOM 1502 C CA . ALA A 1 196 ? -0.999 2.581 11.094 1.00 87.81 196 ALA A CA 1
ATOM 1503 C C . ALA A 1 196 ? 0.281 3.402 10.838 1.00 87.81 196 ALA A C 1
ATOM 1505 O O . ALA A 1 196 ? 0.231 4.629 10.869 1.00 87.81 196 ALA A O 1
ATOM 1506 N N . ALA A 1 197 ? 1.411 2.749 10.553 1.00 90.06 197 ALA A N 1
ATOM 1507 C CA . ALA A 1 197 ? 2.710 3.390 10.355 1.00 90.06 197 ALA A CA 1
ATOM 1508 C C . ALA A 1 197 ? 2.814 4.109 8.995 1.00 90.06 197 ALA A C 1
ATOM 1510 O O . ALA A 1 197 ? 3.308 3.559 8.003 1.00 90.06 197 ALA A O 1
ATOM 1511 N N . LYS A 1 198 ? 2.344 5.360 8.959 1.00 91.12 198 LYS A N 1
ATOM 1512 C CA . LYS A 1 198 ? 2.403 6.264 7.803 1.00 91.12 198 LYS A CA 1
ATOM 1513 C C . LYS A 1 198 ? 3.028 7.591 8.220 1.00 91.12 198 LYS A C 1
ATOM 1515 O O . LYS A 1 198 ? 2.605 8.162 9.218 1.00 91.12 198 LYS A O 1
ATOM 1520 N N . ASN A 1 199 ? 3.991 8.094 7.447 1.00 87.44 199 ASN A N 1
ATOM 1521 C CA . ASN A 1 199 ? 4.537 9.435 7.687 1.00 87.44 199 ASN A CA 1
ATOM 1522 C C . ASN A 1 199 ? 3.585 10.548 7.219 1.00 87.44 199 ASN A C 1
ATOM 1524 O O . ASN A 1 199 ? 2.520 10.277 6.661 1.00 87.44 199 ASN A O 1
ATOM 1528 N N . GLU A 1 200 ? 4.012 11.802 7.378 1.00 86.19 200 GLU A N 1
ATOM 1529 C CA . GLU A 1 200 ? 3.285 13.002 6.933 1.00 86.19 200 GLU A CA 1
ATOM 1530 C C . GLU A 1 200 ? 2.831 12.918 5.463 1.00 86.19 200 GLU A C 1
ATOM 1532 O O . GLU A 1 200 ? 1.686 13.226 5.140 1.00 86.19 200 GLU A O 1
ATOM 1537 N N . ALA A 1 201 ? 3.686 12.387 4.582 1.00 82.88 201 ALA A N 1
ATOM 1538 C CA . ALA A 1 201 ? 3.397 12.183 3.160 1.00 82.88 201 ALA A CA 1
ATOM 1539 C C . ALA A 1 201 ? 2.581 10.904 2.871 1.00 82.88 201 ALA A C 1
ATOM 1541 O O . ALA A 1 201 ? 2.572 10.409 1.737 1.00 82.88 201 ALA A O 1
ATOM 1542 N N . LYS A 1 202 ? 1.956 10.303 3.891 1.00 90.25 202 LYS A N 1
ATOM 1543 C CA . LYS A 1 202 ? 1.204 9.033 3.846 1.00 90.25 202 LYS A CA 1
ATOM 1544 C C . LYS A 1 202 ? 1.992 7.841 3.297 1.00 90.25 202 LYS A C 1
ATOM 1546 O O . LYS A 1 202 ? 1.414 6.852 2.851 1.00 90.25 202 LYS A O 1
ATOM 1551 N N . SER A 1 203 ? 3.317 7.918 3.300 1.00 90.12 203 SER A N 1
ATOM 1552 C CA . SER A 1 203 ? 4.170 6.836 2.822 1.00 90.12 203 SER A CA 1
ATOM 1553 C C . SER A 1 203 ? 4.289 5.766 3.900 1.00 90.12 203 SER A C 1
ATOM 1555 O O . SER A 1 203 ? 4.526 6.069 5.067 1.00 90.12 203 SER A O 1
ATOM 1557 N N . THR A 1 204 ? 4.133 4.509 3.496 1.00 95.00 204 THR A N 1
ATOM 1558 C CA . THR A 1 204 ? 4.250 3.337 4.376 1.00 95.00 204 THR A CA 1
ATOM 1559 C C . THR A 1 204 ? 5.673 2.775 4.378 1.00 95.00 204 THR A C 1
ATOM 1561 O O . THR A 1 204 ? 6.497 3.099 3.517 1.00 95.00 204 THR A O 1
ATOM 1564 N N . THR A 1 205 ? 5.945 1.837 5.285 1.00 95.50 205 THR A N 1
ATOM 1565 C CA . THR A 1 205 ? 7.171 1.017 5.268 1.00 95.50 205 THR A CA 1
ATOM 1566 C C . THR A 1 205 ? 7.374 0.290 3.934 1.00 95.50 205 THR A C 1
ATOM 1568 O O . THR A 1 205 ? 8.507 0.172 3.466 1.00 95.50 205 THR A O 1
ATOM 1571 N N . LEU A 1 206 ? 6.290 -0.133 3.265 1.00 96.81 206 LEU A N 1
ATOM 1572 C CA . LEU A 1 206 ? 6.376 -0.770 1.951 1.00 96.81 206 LEU A CA 1
ATOM 1573 C C . LEU A 1 206 ? 6.935 0.191 0.895 1.00 96.81 206 LEU A C 1
ATOM 1575 O O . LEU A 1 206 ? 7.820 -0.216 0.154 1.00 96.81 206 LEU A O 1
ATOM 1579 N N . HIS A 1 207 ? 6.506 1.458 0.866 1.00 96.50 207 HIS A N 1
ATOM 1580 C CA . HIS A 1 207 ? 7.066 2.462 -0.054 1.00 96.50 207 HIS A CA 1
ATOM 1581 C C . HIS A 1 207 ? 8.576 2.627 0.138 1.00 96.50 207 HIS A C 1
ATOM 1583 O O . HIS A 1 207 ? 9.335 2.649 -0.832 1.00 96.50 207 HIS A O 1
ATOM 1589 N N . MET A 1 208 ? 9.014 2.708 1.398 1.00 96.31 208 MET A N 1
ATOM 1590 C CA . MET A 1 208 ? 10.425 2.878 1.744 1.00 96.31 208 MET A CA 1
ATOM 1591 C C . MET A 1 208 ? 11.260 1.674 1.299 1.00 96.31 208 MET A C 1
ATOM 1593 O O . MET A 1 208 ? 12.287 1.853 0.643 1.00 96.31 208 MET A O 1
ATOM 1597 N N . ALA A 1 209 ? 10.792 0.457 1.580 1.00 97.31 209 ALA A N 1
ATOM 1598 C CA . ALA A 1 209 ? 11.472 -0.764 1.165 1.00 97.31 209 ALA A CA 1
ATOM 1599 C C . ALA A 1 209 ? 11.500 -0.917 -0.363 1.00 97.31 209 ALA A C 1
ATOM 1601 O O . ALA A 1 209 ? 12.531 -1.271 -0.940 1.00 97.31 209 ALA A O 1
ATOM 1602 N N . THR A 1 210 ? 10.382 -0.641 -1.043 1.00 96.75 210 THR A N 1
ATOM 1603 C CA . THR A 1 210 ? 10.266 -0.893 -2.481 1.00 96.75 210 THR A CA 1
ATOM 1604 C C . THR A 1 210 ? 11.005 0.140 -3.322 1.00 96.75 210 THR A C 1
ATOM 1606 O O . THR A 1 210 ? 11.653 -0.245 -4.294 1.00 96.75 210 THR A O 1
ATOM 1609 N N . GLY A 1 211 ? 10.988 1.420 -2.936 1.00 94.88 211 GLY A N 1
ATOM 1610 C CA . GLY A 1 211 ? 11.728 2.480 -3.629 1.00 94.88 211 GLY A CA 1
ATOM 1611 C C . GLY A 1 211 ? 13.247 2.347 -3.542 1.00 94.88 211 GLY A C 1
ATOM 1612 O O . GLY A 1 211 ? 13.950 2.788 -4.449 1.00 94.88 211 GLY A O 1
ATOM 1613 N N . ASN A 1 212 ? 13.754 1.683 -2.501 1.00 95.06 212 ASN A N 1
ATOM 1614 C CA . ASN A 1 212 ? 15.184 1.403 -2.329 1.00 95.06 212 ASN A CA 1
ATOM 1615 C C . ASN A 1 212 ? 15.589 -0.003 -2.802 1.00 95.06 212 ASN A C 1
ATOM 1617 O O . ASN A 1 212 ? 16.756 -0.376 -2.716 1.00 95.06 212 ASN A O 1
ATOM 1621 N N . GLY A 1 213 ? 14.648 -0.792 -3.330 1.00 95.25 213 GLY A N 1
ATOM 1622 C CA . GLY A 1 213 ? 14.947 -2.114 -3.880 1.00 95.25 213 GLY A CA 1
ATOM 1623 C C . GLY A 1 213 ? 15.230 -3.181 -2.824 1.00 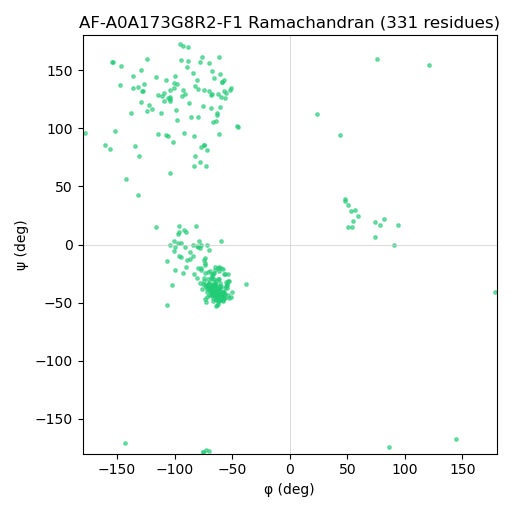95.25 213 GLY A C 1
ATOM 1624 O O . GLY A 1 213 ? 15.804 -4.223 -3.137 1.00 95.25 213 GLY A O 1
ATOM 1625 N N . HIS A 1 214 ? 14.810 -2.969 -1.577 1.00 97.50 214 HIS A N 1
ATOM 1626 C CA . HIS A 1 214 ? 14.975 -3.935 -0.496 1.00 97.50 214 HIS A CA 1
ATOM 1627 C C . HIS A 1 214 ? 13.930 -5.055 -0.592 1.00 97.50 214 HIS A C 1
ATOM 1629 O O . HIS A 1 214 ? 13.011 -5.167 0.218 1.00 97.50 214 HIS A O 1
ATOM 1635 N N . THR A 1 215 ? 14.083 -5.928 -1.592 1.00 96.69 215 THR A N 1
ATOM 1636 C CA . THR A 1 215 ? 13.144 -7.021 -1.896 1.00 96.69 215 THR A CA 1
ATOM 1637 C C . THR A 1 215 ? 12.920 -7.956 -0.702 1.00 96.69 215 THR A C 1
ATOM 1639 O O . THR A 1 215 ? 11.796 -8.385 -0.460 1.00 96.69 215 THR A O 1
ATOM 1642 N N . LYS A 1 216 ? 13.964 -8.244 0.092 1.00 96.75 216 LYS A N 1
ATOM 1643 C CA . LYS A 1 216 ? 13.847 -9.075 1.308 1.00 96.75 216 LYS A CA 1
ATOM 1644 C C . LYS A 1 216 ? 12.979 -8.414 2.379 1.00 96.75 216 LYS A C 1
ATOM 1646 O O . LYS A 1 216 ? 12.159 -9.092 2.990 1.00 96.75 216 LYS A O 1
ATOM 1651 N N . THR A 1 217 ? 13.131 -7.105 2.558 1.00 96.44 217 THR A N 1
ATOM 1652 C CA . THR A 1 217 ? 12.333 -6.299 3.487 1.00 96.44 217 THR A CA 1
ATOM 1653 C C . THR A 1 217 ? 10.885 -6.242 3.037 1.00 96.44 217 THR A C 1
ATOM 1655 O O . THR A 1 217 ? 9.996 -6.574 3.813 1.00 96.44 217 THR A O 1
ATOM 1658 N N . ALA A 1 218 ? 10.637 -5.945 1.758 1.00 96.75 218 ALA A N 1
ATOM 1659 C CA . ALA A 1 218 ? 9.295 -5.992 1.186 1.00 96.75 218 ALA A CA 1
ATOM 1660 C C . ALA A 1 218 ? 8.653 -7.380 1.369 1.00 96.75 218 ALA A C 1
ATOM 1662 O O . ALA A 1 218 ? 7.502 -7.481 1.783 1.00 96.75 218 ALA A O 1
ATOM 1663 N N . GLN A 1 219 ? 9.406 -8.463 1.152 1.00 96.19 219 GLN A N 1
ATOM 1664 C CA . GLN A 1 219 ? 8.910 -9.821 1.370 1.00 96.19 219 GLN A CA 1
ATOM 1665 C C . GLN A 1 219 ? 8.572 -10.091 2.843 1.00 96.19 219 GLN A C 1
ATOM 1667 O O . GLN A 1 219 ? 7.549 -10.712 3.123 1.00 96.19 219 GLN A O 1
ATOM 1672 N N . ALA A 1 220 ? 9.407 -9.645 3.785 1.00 94.94 220 ALA A N 1
ATOM 1673 C CA . ALA A 1 220 ? 9.143 -9.786 5.215 1.00 94.94 220 ALA A CA 1
ATOM 1674 C C . ALA A 1 220 ? 7.876 -9.022 5.632 1.00 94.94 220 ALA A C 1
ATOM 1676 O O . ALA A 1 220 ? 7.007 -9.603 6.278 1.00 94.94 220 ALA A O 1
ATOM 1677 N N . LEU A 1 221 ? 7.723 -7.777 5.169 1.00 94.44 221 LEU A N 1
ATOM 1678 C CA . LEU A 1 221 ? 6.529 -6.961 5.396 1.00 94.44 221 LEU A CA 1
ATOM 1679 C C . LEU A 1 221 ? 5.262 -7.653 4.877 1.00 94.44 221 LEU A C 1
ATOM 1681 O O . LEU A 1 221 ? 4.267 -7.735 5.589 1.00 94.44 221 LEU A O 1
ATOM 1685 N N . LEU A 1 222 ? 5.295 -8.210 3.662 1.00 94.06 222 LEU A N 1
ATOM 1686 C CA . LEU A 1 222 ? 4.138 -8.894 3.074 1.00 94.06 222 LEU A CA 1
ATOM 1687 C C . LEU A 1 222 ? 3.776 -10.201 3.789 1.00 94.06 222 LEU A C 1
ATOM 1689 O O . LEU A 1 222 ? 2.597 -10.562 3.809 1.00 94.06 222 LEU A O 1
ATOM 1693 N N . LYS A 1 223 ? 4.750 -10.888 4.401 1.00 93.44 223 LYS A N 1
ATOM 1694 C CA . LYS A 1 223 ? 4.503 -12.091 5.215 1.00 93.44 223 LYS A CA 1
ATOM 1695 C C . LYS A 1 223 ? 3.702 -11.792 6.480 1.00 93.44 223 LYS A C 1
ATOM 1697 O O . LYS A 1 223 ? 2.919 -12.639 6.904 1.00 93.44 223 LYS A O 1
ATOM 1702 N N . CYS A 1 224 ? 3.817 -10.587 7.047 1.00 90.69 224 CYS A N 1
ATOM 1703 C CA . CYS A 1 224 ? 2.991 -10.168 8.186 1.00 90.69 224 CYS A CA 1
ATOM 1704 C C . CYS A 1 224 ? 1.482 -10.183 7.859 1.00 90.69 224 CYS A C 1
ATOM 1706 O O . CYS A 1 224 ? 0.661 -10.277 8.769 1.00 90.69 224 CYS A O 1
ATOM 1708 N N . PHE A 1 225 ? 1.114 -10.147 6.572 1.00 90.25 225 PHE A N 1
ATOM 1709 C CA . PHE A 1 225 ? -0.269 -10.172 6.090 1.00 90.25 225 PHE A CA 1
ATOM 1710 C C . PHE A 1 225 ? -0.730 -11.550 5.584 1.00 90.25 225 PHE A C 1
ATOM 1712 O O . PHE A 1 225 ? -1.863 -11.675 5.127 1.00 90.25 225 PHE A O 1
ATOM 1719 N N . ASP A 1 226 ? 0.090 -12.606 5.658 1.00 87.00 226 ASP A N 1
ATOM 1720 C CA . ASP A 1 226 ? -0.292 -13.936 5.147 1.00 87.00 226 ASP A CA 1
ATOM 1721 C C . ASP A 1 226 ? -1.426 -14.594 5.956 1.00 87.00 226 ASP A C 1
ATOM 1723 O O . ASP A 1 226 ? -2.182 -15.404 5.422 1.00 87.00 226 ASP A O 1
ATOM 1727 N N . SER A 1 227 ? -1.583 -14.224 7.230 1.00 81.94 227 SER A N 1
ATOM 1728 C CA . SER A 1 227 ? -2.689 -14.665 8.093 1.00 81.94 227 SER A CA 1
ATOM 1729 C C . SER A 1 227 ? -3.946 -13.790 7.979 1.00 81.94 227 SER A C 1
ATOM 1731 O O . SER A 1 227 ? -4.976 -14.114 8.577 1.00 81.94 227 SER A O 1
ATOM 1733 N N . ARG A 1 228 ? -3.874 -12.680 7.233 1.00 81.62 228 ARG A N 1
ATOM 1734 C CA . ARG A 1 228 ? -4.945 -11.689 7.077 1.00 81.62 228 ARG A CA 1
ATOM 1735 C C . ARG A 1 228 ? -5.792 -11.963 5.832 1.00 81.62 228 ARG A C 1
ATOM 1737 O O . ARG A 1 228 ? -5.354 -12.660 4.914 1.00 81.62 228 ARG A O 1
ATOM 1744 N N . PRO A 1 229 ? -7.032 -11.441 5.772 1.00 83.69 229 PRO A N 1
ATOM 1745 C CA . PRO A 1 229 ? -7.840 -11.564 4.569 1.00 83.69 229 PRO A CA 1
ATOM 1746 C C . PRO A 1 229 ? -7.143 -10.890 3.384 1.00 83.69 229 PRO A C 1
ATOM 1748 O O . PRO A 1 229 ? -6.498 -9.849 3.522 1.00 83.69 229 PRO A O 1
ATOM 1751 N N . LYS A 1 230 ? -7.336 -11.456 2.187 1.00 82.94 230 LYS A N 1
ATOM 1752 C CA . LYS A 1 230 ? -6.744 -10.943 0.941 1.00 82.94 230 LYS A CA 1
ATOM 1753 C C . LYS A 1 230 ? -7.040 -9.453 0.718 1.00 82.94 230 LYS A C 1
ATOM 1755 O O . LYS A 1 230 ? -6.206 -8.752 0.166 1.00 82.94 230 LYS A O 1
ATOM 1760 N N . THR A 1 231 ? -8.189 -8.966 1.184 1.00 83.12 231 THR A N 1
ATOM 1761 C CA . THR A 1 231 ? -8.586 -7.554 1.104 1.00 83.12 231 THR A CA 1
ATOM 1762 C C . THR A 1 231 ? -7.669 -6.622 1.893 1.00 83.12 231 THR A C 1
ATOM 1764 O O . THR A 1 231 ? -7.327 -5.563 1.386 1.00 83.12 231 THR A O 1
ATOM 1767 N N . GLU A 1 232 ? -7.239 -7.003 3.099 1.00 81.25 232 GLU A N 1
ATOM 1768 C CA . GLU A 1 232 ? -6.319 -6.187 3.910 1.00 81.25 232 GLU A CA 1
ATOM 1769 C C . GLU A 1 232 ? -4.913 -6.193 3.311 1.00 81.25 232 GLU A C 1
ATOM 1771 O O . GLU A 1 232 ? -4.270 -5.152 3.213 1.00 81.25 232 GLU A O 1
ATOM 1776 N N . LYS A 1 233 ? -4.463 -7.358 2.831 1.00 85.94 233 LYS A N 1
ATOM 1777 C CA . LYS A 1 233 ? -3.186 -7.477 2.119 1.00 85.94 233 LYS A CA 1
ATOM 1778 C C . LYS A 1 233 ? -3.169 -6.624 0.847 1.00 85.94 233 LYS A C 1
ATOM 1780 O O . LYS A 1 233 ? -2.184 -5.941 0.589 1.00 85.94 233 LYS A O 1
ATOM 1785 N N . GLN A 1 234 ? -4.263 -6.641 0.083 1.00 87.69 234 GLN A N 1
ATOM 1786 C CA . GLN A 1 234 ? -4.420 -5.805 -1.106 1.00 87.69 234 GLN A CA 1
ATOM 1787 C C . GLN A 1 234 ? -4.412 -4.319 -0.746 1.00 87.69 234 GLN A C 1
ATOM 1789 O O . GLN A 1 234 ? -3.719 -3.552 -1.400 1.00 87.69 234 GLN A O 1
ATOM 1794 N N . ALA A 1 235 ? -5.131 -3.925 0.310 1.00 87.25 235 ALA A N 1
ATOM 1795 C CA . ALA A 1 235 ? -5.150 -2.541 0.775 1.00 87.25 235 ALA A CA 1
ATOM 1796 C C . ALA A 1 235 ? -3.743 -2.045 1.136 1.00 87.25 235 ALA A C 1
ATOM 1798 O O . ALA A 1 235 ? -3.386 -0.939 0.762 1.00 87.25 235 ALA A O 1
ATOM 1799 N N . PHE A 1 236 ? -2.917 -2.877 1.780 1.00 90.50 236 PHE A N 1
ATOM 1800 C CA . PHE A 1 236 ? -1.526 -2.531 2.084 1.00 90.50 236 PHE A CA 1
ATOM 1801 C C . PHE A 1 236 ? -0.625 -2.454 0.836 1.00 90.50 236 PHE A C 1
ATOM 1803 O O . PHE A 1 236 ? 0.248 -1.590 0.762 1.00 90.50 236 PHE A O 1
ATOM 1810 N N . LEU A 1 237 ? -0.823 -3.345 -0.145 1.00 92.88 237 LEU A N 1
ATOM 1811 C CA . LEU A 1 237 ? -0.070 -3.366 -1.410 1.00 92.88 237 LEU A CA 1
ATOM 1812 C C . LEU A 1 237 ? -0.362 -2.147 -2.294 1.00 92.88 237 LEU A C 1
ATOM 1814 O O . LEU A 1 237 ? 0.559 -1.562 -2.869 1.00 92.88 237 LEU A O 1
ATOM 1818 N N . ASP A 1 238 ? -1.640 -1.793 -2.392 1.00 92.88 238 ASP A N 1
ATOM 1819 C CA . ASP A 1 238 ? -2.160 -0.727 -3.249 1.00 92.88 238 ASP A CA 1
ATOM 1820 C C . ASP A 1 238 ? -2.347 0.597 -2.488 1.00 92.88 238 ASP A C 1
ATOM 1822 O O . ASP A 1 238 ? -2.925 1.544 -3.022 1.00 92.88 238 ASP A O 1
ATOM 1826 N N . GLU A 1 239 ? -1.855 0.681 -1.247 1.00 91.81 239 GLU A N 1
ATOM 1827 C CA . GLU A 1 239 ? -1.889 1.911 -0.464 1.00 91.81 239 GLU A CA 1
ATOM 1828 C C . GLU A 1 239 ? -1.124 3.004 -1.213 1.00 91.81 239 GLU A C 1
ATOM 1830 O O . GLU A 1 239 ? 0.036 2.823 -1.598 1.00 91.81 239 GLU A O 1
ATOM 1835 N N . ALA A 1 240 ? -1.784 4.139 -1.412 1.00 91.62 240 ALA A N 1
ATOM 1836 C CA . ALA A 1 240 ? -1.227 5.271 -2.121 1.00 91.62 240 ALA A CA 1
ATOM 1837 C C . ALA A 1 240 ? -0.731 6.330 -1.133 1.00 91.62 240 ALA A C 1
ATOM 1839 O O . ALA A 1 240 ? -1.423 6.683 -0.175 1.00 91.62 240 ALA A O 1
ATOM 1840 N N . ASN A 1 241 ? 0.465 6.857 -1.382 1.00 90.56 241 ASN A N 1
ATOM 1841 C CA . ASN A 1 241 ? 0.988 7.996 -0.641 1.00 90.56 241 ASN A CA 1
ATOM 1842 C C . ASN A 1 241 ? 0.274 9.306 -1.037 1.00 90.56 241 ASN A C 1
ATOM 1844 O O . ASN A 1 241 ? -0.636 9.309 -1.865 1.00 90.56 241 ASN A O 1
ATOM 1848 N N . GLU A 1 242 ? 0.696 10.441 -0.476 1.00 92.00 242 GLU A N 1
ATOM 1849 C CA . GLU A 1 242 ? 0.083 11.753 -0.744 1.00 92.00 242 GLU A CA 1
ATOM 1850 C C . GLU A 1 242 ? 0.052 12.141 -2.230 1.00 92.00 242 GLU A C 1
ATOM 1852 O O . GLU A 1 242 ? -0.830 12.876 -2.636 1.00 92.00 242 GLU A O 1
ATOM 1857 N N . HIS A 1 243 ? 0.954 11.603 -3.051 1.00 86.88 243 HIS A N 1
ATOM 1858 C CA . HIS A 1 243 ? 1.018 11.882 -4.488 1.00 86.88 243 HIS A CA 1
ATOM 1859 C C . HIS A 1 243 ? 0.293 10.815 -5.328 1.00 86.88 243 HIS A C 1
ATOM 1861 O O . HIS A 1 243 ? 0.491 10.723 -6.543 1.00 86.88 243 HIS A O 1
ATOM 1867 N N . GLY A 1 244 ? -0.470 9.925 -4.688 1.00 90.75 244 GLY A N 1
ATOM 1868 C CA . GLY A 1 244 ? -1.143 8.805 -5.341 1.00 90.75 244 GLY A CA 1
ATOM 1869 C C . GLY A 1 244 ? -0.209 7.661 -5.759 1.00 90.75 244 GLY A C 1
ATOM 1870 O O . GLY A 1 244 ? -0.640 6.743 -6.451 1.00 90.75 244 GLY A O 1
ATOM 1871 N N . ASN A 1 245 ? 1.075 7.697 -5.390 1.00 92.56 245 ASN A N 1
ATOM 1872 C CA . ASN A 1 245 ? 2.015 6.640 -5.758 1.00 92.56 245 ASN A CA 1
ATOM 1873 C C . ASN A 1 245 ? 1.889 5.469 -4.791 1.00 92.56 245 ASN A C 1
ATOM 1875 O O . ASN A 1 245 ? 1.875 5.684 -3.587 1.00 92.56 245 ASN A O 1
ATOM 1879 N N . THR A 1 246 ? 1.878 4.249 -5.323 1.00 96.69 246 THR A N 1
ATOM 1880 C CA . THR A 1 246 ? 1.935 3.004 -4.540 1.00 96.69 246 THR A CA 1
ATOM 1881 C C . THR A 1 246 ? 3.366 2.476 -4.417 1.00 96.69 246 THR A C 1
ATOM 1883 O O . THR A 1 246 ? 4.283 2.927 -5.115 1.00 96.69 246 THR A O 1
ATOM 1886 N N . GLY A 1 247 ? 3.570 1.434 -3.604 1.00 95.44 247 GLY A N 1
ATOM 1887 C CA . GLY A 1 247 ? 4.863 0.746 -3.514 1.00 95.44 247 GLY A CA 1
ATOM 1888 C C . GLY A 1 247 ? 5.379 0.236 -4.872 1.00 95.44 247 GLY A C 1
ATOM 1889 O O . GLY A 1 247 ? 6.587 0.266 -5.120 1.00 95.44 247 GLY A O 1
ATOM 1890 N N . LEU A 1 248 ? 4.475 -0.158 -5.779 1.00 97.44 248 LEU A N 1
ATOM 1891 C CA . LEU A 1 248 ? 4.815 -0.590 -7.138 1.00 97.44 248 LEU A CA 1
ATOM 1892 C C . LEU A 1 248 ? 5.312 0.568 -8.019 1.00 97.44 248 LEU A C 1
ATOM 1894 O O . LEU A 1 248 ? 6.259 0.376 -8.780 1.00 97.44 248 LEU A O 1
ATOM 1898 N N . HIS A 1 249 ? 4.745 1.772 -7.873 1.00 97.44 249 HIS A N 1
ATOM 1899 C CA . HIS A 1 249 ? 5.237 2.976 -8.553 1.00 97.44 249 HIS A CA 1
ATOM 1900 C C . HIS A 1 249 ? 6.690 3.271 -8.171 1.00 97.44 249 HIS A C 1
ATOM 1902 O O . HIS A 1 249 ? 7.522 3.516 -9.041 1.00 97.44 249 HIS A O 1
ATOM 1908 N N . TRP A 1 250 ? 7.013 3.190 -6.877 1.00 97.00 250 TRP A N 1
ATOM 1909 C CA . TRP A 1 250 ? 8.361 3.449 -6.364 1.00 97.00 250 TRP A CA 1
ATOM 1910 C C . TRP A 1 250 ? 9.364 2.384 -6.820 1.00 97.00 250 TRP A C 1
ATOM 1912 O O . TRP A 1 250 ? 10.459 2.727 -7.267 1.00 97.00 250 TRP A O 1
ATOM 1922 N N . ALA A 1 251 ? 8.982 1.101 -6.784 1.00 97.75 251 ALA A N 1
ATOM 1923 C CA . ALA A 1 251 ? 9.815 0.014 -7.304 1.00 97.75 251 ALA A CA 1
ATOM 1924 C C . ALA A 1 251 ? 10.108 0.185 -8.802 1.00 97.75 251 ALA A C 1
ATOM 1926 O O . ALA A 1 251 ? 11.242 -0.009 -9.245 1.00 97.75 251 ALA A O 1
ATOM 1927 N N . ALA A 1 252 ? 9.086 0.564 -9.574 1.00 97.50 252 ALA A N 1
ATOM 1928 C CA . ALA A 1 252 ? 9.197 0.744 -11.011 1.00 97.50 252 ALA A CA 1
ATOM 1929 C C . ALA A 1 252 ? 10.043 1.966 -11.384 1.00 97.50 252 ALA A C 1
ATOM 1931 O O . ALA A 1 252 ? 10.923 1.860 -12.238 1.00 97.50 252 ALA A O 1
ATOM 1932 N N . LEU A 1 253 ? 9.841 3.087 -10.686 1.00 96.56 253 LEU A N 1
ATOM 1933 C CA . LEU A 1 253 ? 10.657 4.289 -10.820 1.00 96.56 253 LEU A CA 1
ATOM 1934 C C . LEU A 1 253 ? 12.132 3.996 -10.505 1.00 96.56 253 LEU A C 1
ATOM 1936 O O . LEU A 1 253 ? 13.013 4.416 -11.251 1.00 96.56 253 LEU A O 1
ATOM 1940 N N . GLY A 1 254 ? 12.404 3.249 -9.431 1.00 94.19 254 GLY A N 1
ATOM 1941 C CA . GLY A 1 254 ? 13.758 2.873 -9.011 1.00 94.19 254 GLY A CA 1
ATOM 1942 C C . GLY A 1 254 ? 14.432 1.802 -9.877 1.00 94.19 254 GLY A C 1
ATOM 1943 O O . GLY A 1 254 ? 15.635 1.597 -9.750 1.00 94.19 254 GLY A O 1
ATOM 1944 N N . GLY A 1 255 ? 13.691 1.133 -10.768 1.00 96.62 255 GLY A N 1
ATOM 1945 C CA . GLY A 1 255 ? 14.229 0.067 -11.620 1.00 96.62 255 GLY A CA 1
ATOM 1946 C C . GLY A 1 255 ? 14.409 -1.280 -10.924 1.00 96.62 255 GLY A C 1
ATOM 1947 O O . GLY A 1 255 ? 15.116 -2.154 -11.430 1.00 96.62 255 GLY A O 1
ATOM 1948 N N . HIS A 1 256 ? 13.767 -1.474 -9.773 1.00 97.75 256 HIS A N 1
ATOM 1949 C CA . HIS A 1 256 ? 13.967 -2.635 -8.909 1.00 97.75 256 HIS A CA 1
ATOM 1950 C C . HIS A 1 256 ? 13.147 -3.834 -9.389 1.00 97.75 256 HIS A C 1
ATOM 1952 O O . HIS A 1 256 ? 12.111 -4.166 -8.814 1.00 97.75 256 HIS A O 1
ATOM 1958 N N . LEU A 1 257 ? 13.607 -4.484 -10.462 1.00 97.12 257 LEU A N 1
ATOM 1959 C CA . LEU A 1 257 ? 12.881 -5.563 -11.143 1.00 97.12 257 LEU A CA 1
ATOM 1960 C C . LEU A 1 257 ? 12.444 -6.701 -10.209 1.00 97.12 257 LEU A C 1
ATOM 1962 O O . LEU A 1 257 ? 11.311 -7.166 -10.311 1.00 97.12 257 LEU A O 1
ATOM 1966 N N . ASP A 1 258 ? 13.314 -7.144 -9.304 1.00 97.94 258 ASP A N 1
ATOM 1967 C CA . ASP A 1 258 ? 12.994 -8.252 -8.395 1.00 97.94 258 ASP A CA 1
ATOM 1968 C C . ASP A 1 258 ? 11.896 -7.865 -7.395 1.00 97.94 258 ASP A C 1
ATOM 1970 O O . ASP A 1 258 ? 11.000 -8.656 -7.106 1.00 97.94 258 ASP A O 1
ATOM 1974 N N . THR A 1 259 ? 11.900 -6.613 -6.935 1.00 97.50 259 THR A N 1
ATOM 1975 C CA . THR A 1 259 ? 10.825 -6.056 -6.108 1.00 97.50 259 THR A CA 1
ATOM 1976 C C . THR A 1 259 ? 9.523 -5.917 -6.895 1.00 97.50 259 THR A C 1
ATOM 1978 O O . THR A 1 259 ? 8.465 -6.253 -6.371 1.00 97.50 259 THR A O 1
ATOM 1981 N N . VAL A 1 260 ? 9.576 -5.472 -8.155 1.00 97.56 260 VAL A N 1
ATOM 1982 C CA . VAL A 1 260 ? 8.392 -5.392 -9.029 1.00 97.56 260 VAL A CA 1
ATOM 1983 C C . VAL A 1 260 ? 7.757 -6.771 -9.211 1.00 97.56 260 VAL A C 1
ATOM 1985 O O . VAL A 1 260 ? 6.550 -6.909 -9.027 1.00 97.56 260 VAL A O 1
ATOM 1988 N N . LYS A 1 261 ? 8.561 -7.799 -9.507 1.00 96.75 261 LYS A N 1
ATOM 1989 C CA . LYS A 1 261 ? 8.091 -9.189 -9.624 1.00 96.75 261 LYS A CA 1
ATOM 1990 C C . LYS A 1 261 ? 7.431 -9.670 -8.337 1.00 96.75 261 LYS A C 1
ATOM 1992 O O . LYS A 1 261 ? 6.305 -10.151 -8.387 1.00 96.75 261 LYS A O 1
ATOM 1997 N N . LEU A 1 262 ? 8.087 -9.463 -7.193 1.00 97.12 262 LEU A N 1
ATOM 1998 C CA . LEU A 1 262 ? 7.549 -9.837 -5.884 1.00 97.12 262 LEU A CA 1
ATOM 1999 C C . LEU A 1 262 ? 6.179 -9.186 -5.622 1.00 97.12 262 LEU A C 1
ATOM 2001 O O . LEU A 1 262 ? 5.249 -9.857 -5.182 1.00 97.12 262 LEU A O 1
ATOM 2005 N N . LEU A 1 263 ? 6.036 -7.886 -5.894 1.00 95.81 263 LEU A N 1
ATOM 2006 C CA . LEU A 1 263 ? 4.769 -7.175 -5.698 1.00 95.81 263 LEU A CA 1
ATOM 2007 C C . LEU A 1 263 ? 3.668 -7.708 -6.626 1.00 95.81 263 LEU A C 1
ATOM 2009 O O . LEU A 1 263 ? 2.547 -7.936 -6.171 1.00 95.81 263 LEU A O 1
ATOM 2013 N N . MET A 1 264 ? 3.990 -7.951 -7.899 1.00 94.81 264 MET A N 1
ATOM 2014 C CA . MET A 1 264 ? 3.057 -8.508 -8.886 1.00 94.81 264 MET A CA 1
ATOM 2015 C C . MET A 1 264 ? 2.605 -9.929 -8.517 1.00 94.81 264 MET A C 1
ATOM 2017 O O . MET A 1 264 ? 1.414 -10.225 -8.573 1.00 94.81 264 MET A O 1
ATOM 2021 N N . GLU A 1 265 ? 3.520 -10.789 -8.060 1.00 93.56 265 GLU A N 1
ATOM 2022 C CA . GLU A 1 265 ? 3.213 -12.141 -7.562 1.00 93.56 265 GLU A CA 1
ATOM 2023 C C . GLU A 1 265 ? 2.274 -12.115 -6.346 1.00 93.56 265 GLU A C 1
ATOM 2025 O O . GLU A 1 265 ? 1.430 -12.997 -6.179 1.00 93.56 265 GLU A O 1
ATOM 2030 N N . HIS A 1 266 ? 2.388 -11.082 -5.509 1.00 92.06 266 HIS A 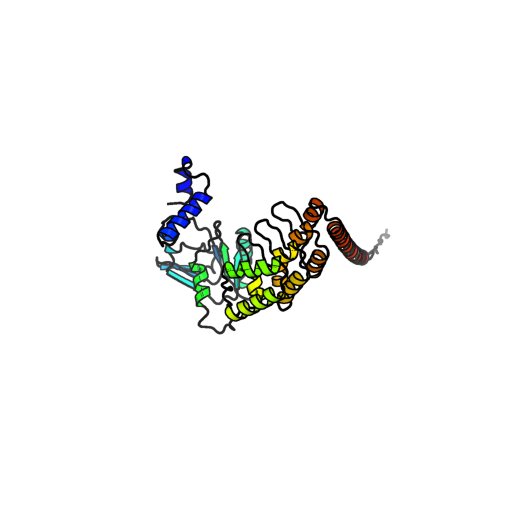N 1
ATOM 2031 C CA . HIS A 1 266 ? 1.516 -10.868 -4.356 1.00 92.06 266 HIS A CA 1
ATOM 2032 C C . HIS A 1 266 ? 0.198 -10.149 -4.695 1.00 92.06 266 HIS A C 1
ATOM 2034 O O . HIS A 1 266 ? -0.638 -9.986 -3.804 1.00 92.06 266 HIS A O 1
ATOM 2040 N N . GLY A 1 267 ? -0.026 -9.792 -5.965 1.00 90.06 267 GLY A N 1
ATOM 2041 C CA . GLY A 1 267 ? -1.285 -9.241 -6.467 1.00 90.06 267 GLY A CA 1
ATOM 2042 C C . GLY A 1 267 ? -1.371 -7.716 -6.501 1.00 90.06 267 GLY A C 1
ATOM 2043 O O . GLY A 1 267 ? -2.480 -7.203 -6.605 1.00 90.06 267 GLY A O 1
ATOM 2044 N N . ALA A 1 268 ? -0.254 -6.987 -6.413 1.00 92.88 268 ALA A N 1
ATOM 2045 C CA . ALA A 1 268 ? -0.259 -5.529 -6.570 1.00 92.88 268 ALA A CA 1
ATOM 2046 C C . ALA A 1 268 ? -0.852 -5.114 -7.925 1.00 92.88 268 ALA A C 1
ATOM 2048 O O . ALA A 1 268 ? -0.587 -5.751 -8.947 1.00 92.88 268 ALA A O 1
ATOM 2049 N N . SER A 1 269 ? -1.626 -4.030 -7.943 1.00 91.88 269 SER A N 1
ATOM 2050 C CA . SER A 1 269 ? -2.334 -3.582 -9.144 1.00 91.88 269 SER A CA 1
ATOM 2051 C C . SER A 1 269 ? -1.439 -2.684 -10.022 1.00 91.88 269 SER A C 1
ATOM 2053 O O . SER A 1 269 ? -1.204 -1.528 -9.661 1.00 91.88 269 SER A O 1
ATOM 2055 N N . PRO A 1 270 ? -0.973 -3.128 -11.213 1.00 91.94 270 PRO A N 1
ATOM 2056 C CA . PRO A 1 270 ? -0.118 -2.311 -12.088 1.00 91.94 270 PRO A CA 1
ATOM 2057 C C . PRO A 1 270 ? -0.874 -1.194 -12.820 1.00 91.94 270 PRO A C 1
ATOM 2059 O O . PRO A 1 270 ? -0.244 -0.314 -13.398 1.00 91.94 270 PRO A O 1
ATOM 2062 N N . ALA A 1 271 ? -2.209 -1.248 -12.823 1.00 90.25 271 ALA A N 1
ATOM 2063 C CA . ALA A 1 271 ? -3.083 -0.311 -13.527 1.00 90.25 271 ALA A CA 1
ATOM 2064 C C . ALA A 1 271 ? -3.502 0.901 -12.678 1.00 90.25 271 ALA A C 1
ATOM 2066 O O . ALA A 1 271 ? -4.227 1.764 -13.169 1.00 90.25 271 ALA A O 1
ATOM 2067 N N . LEU A 1 272 ? -3.090 0.962 -11.407 1.00 89.25 272 LEU A N 1
ATOM 2068 C CA . LEU A 1 272 ? -3.348 2.131 -10.571 1.00 89.25 272 LEU A CA 1
ATOM 2069 C C . LEU A 1 272 ? -2.525 3.303 -11.088 1.00 89.25 272 LEU A C 1
ATOM 2071 O O . LEU A 1 272 ? -1.319 3.168 -11.281 1.00 89.25 272 LEU A O 1
ATOM 2075 N N . ALA A 1 273 ? -3.192 4.431 -11.306 1.00 90.00 273 ALA A N 1
ATOM 2076 C CA . ALA A 1 273 ? -2.559 5.670 -11.715 1.00 90.00 273 ALA A CA 1
ATOM 2077 C C . ALA A 1 273 ? -2.402 6.595 -10.505 1.00 90.00 273 ALA A C 1
ATOM 2079 O O . ALA A 1 273 ? -3.310 6.702 -9.678 1.00 90.00 273 ALA A O 1
ATOM 2080 N N . ASN A 1 274 ? -1.256 7.265 -10.420 1.00 89.06 274 ASN A N 1
ATOM 2081 C CA . ASN A 1 274 ? -1.015 8.297 -9.419 1.00 89.06 274 ASN A CA 1
ATOM 2082 C C . ASN A 1 274 ? -1.747 9.612 -9.760 1.00 89.06 274 ASN A C 1
ATOM 2084 O O . ASN A 1 274 ? -2.426 9.716 -10.782 1.00 89.06 274 ASN A O 1
ATOM 2088 N N . GLU A 1 275 ? -1.582 10.655 -8.942 1.00 92.88 275 GLU A N 1
ATOM 2089 C CA . GLU A 1 275 ? -2.255 11.951 -9.162 1.00 92.88 275 GLU A CA 1
ATOM 2090 C C . GLU A 1 275 ? -1.864 12.644 -10.479 1.00 92.88 275 GLU A C 1
ATOM 2092 O O . GLU A 1 275 ? -2.600 13.484 -10.994 1.00 92.88 275 GLU A O 1
ATOM 2097 N N . SER A 1 276 ? -0.718 12.275 -11.056 1.00 89.81 276 SER A N 1
ATOM 2098 C CA . SER A 1 276 ? -0.267 12.751 -12.369 1.00 89.81 276 SER A CA 1
ATOM 2099 C C . SER A 1 276 ? -0.748 11.868 -13.529 1.00 89.81 276 SER A C 1
ATOM 2101 O O . SER A 1 276 ? -0.294 12.053 -14.656 1.00 89.81 276 SER A O 1
ATOM 2103 N N . ASN A 1 277 ? -1.665 10.926 -13.278 1.00 91.75 277 ASN A N 1
ATOM 2104 C CA . ASN A 1 277 ? -2.148 9.914 -14.222 1.00 91.75 277 ASN A CA 1
ATOM 2105 C C . ASN A 1 277 ? -1.054 8.990 -14.786 1.00 91.75 277 ASN A C 1
ATOM 2107 O O . ASN A 1 277 ? -1.234 8.421 -15.861 1.00 91.75 277 ASN A O 1
ATOM 2111 N N . TYR A 1 278 ? 0.063 8.821 -14.075 1.00 91.88 278 TYR A N 1
ATOM 2112 C CA . TYR A 1 278 ? 1.087 7.847 -14.446 1.00 91.88 278 TYR A CA 1
ATOM 2113 C C . TYR A 1 278 ? 0.834 6.524 -13.742 1.00 91.88 278 TYR A C 1
ATOM 2115 O O . TYR A 1 278 ? 0.636 6.510 -12.528 1.00 91.88 278 TYR A O 1
ATOM 2123 N N . VAL A 1 279 ? 0.898 5.425 -14.491 1.00 95.50 279 VAL A N 1
ATOM 2124 C CA . VAL A 1 279 ? 0.968 4.073 -13.920 1.00 95.50 279 VAL A CA 1
ATOM 2125 C C . VAL A 1 279 ? 2.424 3.665 -13.674 1.00 95.50 279 VAL A C 1
ATOM 2127 O O . VAL A 1 279 ? 3.366 4.307 -14.149 1.00 95.50 279 VAL A O 1
ATOM 2130 N N . ALA A 1 280 ? 2.646 2.549 -12.975 1.00 94.44 280 ALA A N 1
ATOM 2131 C CA . ALA A 1 280 ? 3.994 2.053 -12.680 1.00 94.44 280 ALA A CA 1
ATOM 2132 C C . ALA A 1 280 ? 4.869 1.863 -13.943 1.00 94.44 280 ALA A C 1
ATOM 2134 O O . ALA A 1 280 ? 6.059 2.180 -13.925 1.00 94.44 280 ALA A O 1
ATOM 2135 N N . LEU A 1 281 ? 4.283 1.408 -15.059 1.00 96.12 281 LEU A N 1
ATOM 2136 C CA . LEU A 1 281 ? 4.983 1.285 -16.345 1.00 96.12 281 LEU A CA 1
ATOM 2137 C C . LEU A 1 281 ? 5.456 2.643 -16.892 1.00 96.12 281 LEU A C 1
ATOM 2139 O O . LEU A 1 281 ? 6.566 2.733 -17.420 1.00 96.12 281 LEU A O 1
ATOM 2143 N N . ASP A 1 282 ? 4.662 3.705 -16.744 1.00 94.75 282 ASP A N 1
ATOM 2144 C CA . ASP A 1 282 ? 5.045 5.040 -17.210 1.00 94.75 282 ASP A CA 1
ATOM 2145 C C . ASP A 1 282 ? 6.262 5.549 -16.443 1.00 94.75 282 ASP A C 1
ATOM 2147 O O . ASP A 1 282 ? 7.213 6.036 -17.049 1.00 94.75 282 ASP A O 1
ATOM 2151 N N . LEU A 1 283 ? 6.284 5.361 -15.120 1.00 94.06 283 LEU A N 1
ATOM 2152 C CA . LEU A 1 283 ? 7.426 5.747 -14.289 1.00 94.06 283 LEU A CA 1
ATOM 2153 C C . LEU A 1 283 ? 8.694 4.959 -14.637 1.00 94.06 283 LEU A C 1
ATOM 2155 O O . LEU A 1 283 ? 9.781 5.541 -14.686 1.00 94.06 283 LEU A O 1
ATOM 2159 N N . ALA A 1 284 ? 8.566 3.661 -14.934 1.00 96.19 284 ALA A N 1
ATOM 2160 C CA . ALA A 1 284 ? 9.687 2.863 -15.426 1.00 96.19 284 ALA A CA 1
ATOM 2161 C C . ALA A 1 284 ? 10.231 3.414 -16.755 1.00 96.19 284 ALA A C 1
ATOM 2163 O O . ALA A 1 284 ? 11.444 3.554 -16.911 1.00 96.19 284 ALA A O 1
ATOM 2164 N N . ASN A 1 285 ? 9.357 3.779 -17.698 1.00 95.19 285 ASN A N 1
ATOM 2165 C CA . ASN A 1 285 ? 9.761 4.355 -18.983 1.00 95.19 285 ASN A CA 1
ATOM 2166 C C . ASN A 1 285 ? 10.403 5.741 -18.828 1.00 95.19 285 ASN A C 1
ATOM 2168 O O . ASN A 1 285 ? 11.470 5.985 -19.393 1.00 95.19 285 ASN A O 1
ATOM 2172 N N . LEU A 1 286 ? 9.795 6.627 -18.034 1.00 95.62 286 LEU A N 1
ATOM 2173 C CA . LEU A 1 286 ? 10.294 7.982 -17.779 1.00 95.62 286 LEU A CA 1
ATOM 2174 C C . LEU A 1 286 ? 11.693 7.971 -17.157 1.00 95.62 286 LEU A C 1
ATOM 2176 O O . LEU A 1 286 ? 12.520 8.818 -17.493 1.00 95.62 286 LEU A O 1
ATOM 2180 N N . ASN A 1 287 ? 11.979 6.989 -16.298 1.00 94.75 287 ASN A N 1
ATOM 2181 C CA . ASN A 1 287 ? 13.282 6.848 -15.655 1.00 94.75 287 ASN A CA 1
ATOM 2182 C C . ASN A 1 287 ? 14.225 5.860 -16.373 1.00 94.75 287 ASN A C 1
ATOM 2184 O O . ASN A 1 287 ? 15.234 5.445 -15.809 1.00 94.75 287 ASN A O 1
ATOM 2188 N N . ASN A 1 288 ? 13.922 5.496 -17.626 1.00 96.25 288 ASN A N 1
ATOM 2189 C CA . ASN A 1 288 ? 14.720 4.604 -18.479 1.00 96.25 288 ASN A CA 1
ATOM 2190 C C . ASN A 1 288 ? 14.997 3.205 -17.882 1.00 96.25 288 ASN A C 1
ATOM 2192 O O . ASN A 1 288 ? 16.003 2.566 -18.199 1.00 96.25 288 ASN A O 1
ATOM 2196 N N . GLN A 1 289 ? 14.086 2.692 -17.055 1.00 97.12 289 GLN A N 1
ATOM 2197 C CA . GLN A 1 289 ? 14.175 1.383 -16.406 1.00 97.12 289 GLN A CA 1
ATOM 2198 C C . GLN A 1 289 ? 13.698 0.263 -17.333 1.00 97.12 289 GLN A C 1
ATOM 2200 O O . GLN A 1 289 ? 12.672 -0.387 -17.121 1.00 97.12 289 GLN A O 1
ATOM 2205 N N . ARG A 1 290 ? 14.478 0.034 -18.394 1.00 95.00 290 ARG A N 1
ATOM 2206 C CA . ARG A 1 290 ? 14.122 -0.848 -19.513 1.00 95.00 290 ARG A CA 1
ATOM 2207 C C . ARG A 1 290 ? 13.690 -2.253 -19.085 1.00 95.00 290 ARG A C 1
ATOM 2209 O O . ARG A 1 290 ? 12.672 -2.733 -19.565 1.00 95.00 290 ARG A O 1
ATOM 2216 N N . HIS A 1 291 ? 14.420 -2.896 -18.174 1.00 95.62 291 HIS A N 1
ATOM 2217 C CA . HIS A 1 291 ? 14.105 -4.266 -17.748 1.00 95.62 291 HIS A CA 1
ATOM 2218 C C . HIS A 1 291 ? 12.758 -4.370 -17.016 1.00 95.62 291 HIS A C 1
ATOM 2220 O O . HIS A 1 291 ? 12.059 -5.372 -17.143 1.00 95.62 291 HIS A O 1
ATOM 2226 N N . VAL A 1 292 ? 12.381 -3.333 -16.264 1.00 96.56 292 VAL A N 1
ATOM 2227 C CA . VAL A 1 292 ? 11.079 -3.265 -15.591 1.00 96.56 292 VAL A CA 1
ATOM 2228 C C . VAL A 1 292 ? 9.964 -3.042 -16.609 1.00 96.56 292 VAL A C 1
ATOM 2230 O O . VAL A 1 292 ? 8.951 -3.736 -16.568 1.00 96.56 292 VAL A O 1
ATOM 2233 N N . ALA A 1 293 ? 10.165 -2.122 -17.555 1.00 95.62 293 ALA A N 1
ATOM 2234 C CA . ALA A 1 293 ? 9.200 -1.869 -18.620 1.00 95.62 293 ALA A CA 1
ATOM 2235 C C . ALA A 1 293 ? 8.960 -3.118 -19.487 1.00 95.62 293 ALA A C 1
ATOM 2237 O O . ALA A 1 293 ? 7.815 -3.489 -19.736 1.00 95.62 293 ALA A O 1
ATOM 2238 N N . GLU A 1 294 ? 10.030 -3.815 -19.884 1.00 94.38 294 GLU A N 1
ATOM 2239 C CA . GLU A 1 294 ? 9.951 -5.083 -20.620 1.00 94.38 294 GLU A CA 1
ATOM 2240 C C . GLU A 1 294 ? 9.177 -6.149 -19.831 1.00 94.38 294 GLU A C 1
ATOM 2242 O O . GLU A 1 294 ? 8.347 -6.851 -20.407 1.00 94.38 294 GLU A O 1
ATOM 2247 N N . TYR A 1 295 ? 9.384 -6.240 -18.514 1.00 95.81 295 TYR A N 1
ATOM 2248 C CA . TYR A 1 295 ? 8.642 -7.171 -17.664 1.00 95.81 295 TYR A CA 1
ATOM 2249 C C . TYR A 1 295 ? 7.143 -6.849 -17.590 1.00 95.81 295 TYR A C 1
ATOM 2251 O O . TYR A 1 295 ? 6.322 -7.760 -17.713 1.00 95.81 295 TYR A O 1
ATOM 2259 N N . PHE A 1 296 ? 6.765 -5.579 -17.431 1.00 93.44 296 PHE A N 1
ATOM 2260 C CA . PHE A 1 296 ? 5.355 -5.179 -17.437 1.00 93.44 296 PHE A CA 1
ATOM 2261 C C . PHE A 1 296 ? 4.681 -5.466 -18.783 1.00 93.44 296 PHE A C 1
ATOM 2263 O O . PHE A 1 296 ? 3.583 -6.018 -18.803 1.00 93.44 296 PHE A O 1
ATOM 2270 N N . LEU A 1 297 ? 5.349 -5.161 -19.901 1.00 91.44 297 LEU A N 1
ATOM 2271 C CA . LEU A 1 297 ? 4.833 -5.450 -21.244 1.00 91.44 297 LEU A CA 1
ATOM 2272 C C . LEU A 1 297 ? 4.683 -6.958 -21.489 1.00 91.44 297 LEU A C 1
ATOM 2274 O O . LEU A 1 297 ? 3.671 -7.397 -22.032 1.00 91.44 297 LEU A O 1
ATOM 2278 N N . ALA A 1 298 ? 5.657 -7.760 -21.050 1.00 90.62 298 ALA A N 1
ATOM 2279 C CA . ALA A 1 298 ? 5.578 -9.215 -21.141 1.00 90.62 298 ALA A CA 1
ATOM 2280 C C . ALA A 1 298 ? 4.429 -9.779 -20.289 1.00 90.62 298 ALA A C 1
ATOM 2282 O O . ALA A 1 298 ? 3.694 -10.651 -20.746 1.00 90.62 298 ALA A O 1
ATOM 2283 N N . SER A 1 299 ? 4.246 -9.253 -19.076 1.00 85.00 299 SER A N 1
ATOM 2284 C CA . SER A 1 299 ? 3.179 -9.682 -18.164 1.00 85.00 299 SER A CA 1
ATOM 2285 C C . SER A 1 299 ? 1.791 -9.315 -18.699 1.00 85.00 299 SER A C 1
ATOM 2287 O O . SER A 1 299 ? 0.866 -10.115 -18.595 1.00 85.00 299 SER A O 1
ATOM 2289 N N . ALA A 1 300 ? 1.644 -8.148 -19.337 1.00 79.50 300 ALA A N 1
ATOM 2290 C CA . ALA A 1 300 ? 0.402 -7.748 -20.000 1.00 79.50 300 ALA A CA 1
ATOM 2291 C C . ALA A 1 300 ? 0.050 -8.675 -21.178 1.00 79.50 300 ALA A C 1
ATOM 2293 O O . A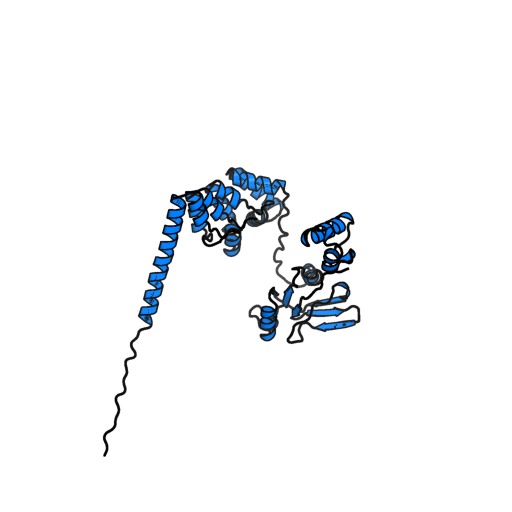LA A 1 300 ? -1.088 -9.125 -21.285 1.00 79.50 300 ALA A O 1
ATOM 2294 N N . GLY A 1 301 ? 1.034 -9.037 -22.010 1.00 70.88 301 GLY A N 1
ATOM 2295 C CA . GLY A 1 301 ? 0.825 -9.968 -23.125 1.00 70.88 301 GLY A CA 1
ATOM 2296 C C . GLY A 1 301 ? 0.424 -11.385 -22.689 1.00 70.88 301 GLY A C 1
ATOM 2297 O O . GLY A 1 301 ? -0.338 -12.048 -23.391 1.00 70.88 301 GLY A O 1
ATOM 2298 N N . MET A 1 302 ? 0.881 -11.852 -21.520 1.00 67.12 302 MET A N 1
ATOM 2299 C CA . MET A 1 302 ? 0.438 -13.139 -20.958 1.00 67.12 302 MET A CA 1
ATOM 2300 C C . MET A 1 302 ? -1.044 -13.112 -20.555 1.00 67.12 302 MET A C 1
ATOM 2302 O O . MET A 1 302 ? -1.769 -14.058 -20.852 1.00 67.12 302 MET A O 1
ATOM 2306 N N . LEU A 1 303 ? -1.514 -12.013 -19.955 1.00 60.66 303 LEU A N 1
ATOM 2307 C CA . LEU A 1 303 ? -2.921 -11.847 -19.567 1.00 60.66 303 LEU A CA 1
ATOM 2308 C C . LEU A 1 303 ? -3.862 -11.800 -20.783 1.00 60.66 303 LEU A C 1
ATOM 2310 O O . LEU A 1 303 ? -4.983 -12.306 -20.727 1.00 60.66 303 LEU A O 1
ATOM 2314 N N . GLU A 1 304 ? -3.419 -11.212 -21.896 1.00 60.00 304 GLU A N 1
ATOM 2315 C CA . GLU A 1 304 ? -4.187 -11.201 -23.148 1.00 60.00 304 GLU A CA 1
ATOM 2316 C C . GLU A 1 304 ? -4.279 -12.597 -23.785 1.00 60.00 304 GLU A C 1
ATOM 2318 O O . GLU A 1 304 ? -5.342 -12.982 -24.277 1.00 60.00 304 GLU A O 1
ATOM 2323 N N . ALA A 1 305 ? -3.197 -13.380 -23.735 1.00 59.28 305 ALA A N 1
ATOM 2324 C CA . ALA A 1 305 ? -3.168 -14.737 -24.276 1.00 59.28 305 ALA A CA 1
ATOM 2325 C C . ALA A 1 305 ? -4.074 -15.709 -23.497 1.00 59.28 305 ALA A C 1
ATOM 2327 O O . ALA A 1 305 ? -4.793 -16.496 -24.113 1.00 59.28 305 ALA A O 1
ATOM 2328 N N . GLU A 1 306 ? -4.098 -15.628 -22.163 1.00 54.75 306 GLU A N 1
ATOM 2329 C CA . GLU A 1 306 ? -4.970 -16.470 -21.327 1.00 54.75 306 GLU A CA 1
ATOM 2330 C C . GLU A 1 306 ? -6.464 -16.143 -21.514 1.00 54.75 306 GLU A C 1
ATOM 2332 O O . GLU A 1 306 ? -7.304 -17.047 -21.528 1.00 54.75 306 GLU A O 1
ATOM 2337 N N . ASN A 1 307 ? -6.808 -14.869 -21.734 1.00 52.34 307 ASN A N 1
ATOM 2338 C CA . ASN A 1 307 ? -8.187 -14.451 -22.008 1.00 52.34 307 ASN A CA 1
ATOM 2339 C C . ASN A 1 307 ? -8.657 -14.809 -23.431 1.00 52.34 307 ASN A C 1
ATOM 2341 O O . ASN A 1 307 ? -9.848 -15.051 -23.646 1.00 52.34 307 ASN A O 1
ATOM 2345 N N . GLY A 1 308 ? -7.743 -14.871 -24.406 1.00 52.47 308 GLY A N 1
ATOM 2346 C CA . GLY A 1 308 ? -8.055 -15.255 -25.786 1.00 52.47 308 GLY A CA 1
ATOM 2347 C C . GLY A 1 308 ? -8.518 -16.709 -25.931 1.00 52.47 308 GLY A C 1
ATOM 2348 O O . GLY A 1 308 ? -9.424 -16.990 -26.719 1.00 52.47 308 GLY A O 1
ATOM 2349 N N . ASP A 1 309 ? -7.957 -17.624 -25.137 1.00 50.91 309 ASP A N 1
ATOM 2350 C CA . ASP A 1 309 ? -8.257 -19.061 -25.228 1.00 50.91 309 ASP A CA 1
ATOM 2351 C C . ASP A 1 309 ? -9.606 -19.420 -24.565 1.00 50.91 309 ASP A C 1
ATOM 2353 O O . ASP A 1 309 ? -10.360 -20.264 -25.055 1.00 50.91 309 ASP A O 1
ATOM 2357 N N . GLN A 1 310 ? -9.989 -18.706 -23.497 1.00 51.41 310 GLN A N 1
ATOM 2358 C CA . GLN A 1 310 ? -11.298 -18.884 -22.850 1.00 51.41 310 GLN A CA 1
ATOM 2359 C C . GLN A 1 310 ? -12.458 -18.296 -23.675 1.00 51.41 310 GLN A C 1
ATOM 2361 O O . GLN A 1 310 ? -13.547 -18.877 -23.709 1.00 51.41 310 GLN A O 1
ATOM 2366 N N . GLY A 1 311 ? -12.232 -17.183 -24.385 1.00 47.94 311 GLY A N 1
ATOM 2367 C CA . GLY A 1 311 ? -13.249 -16.546 -25.230 1.00 47.94 311 GLY A CA 1
ATOM 2368 C C . GLY A 1 311 ? -13.608 -17.356 -26.483 1.00 47.94 311 GLY A C 1
ATOM 2369 O O . GLY A 1 311 ? -14.782 -17.442 -26.853 1.00 47.94 311 GLY A O 1
ATOM 2370 N N . LEU A 1 312 ? -12.622 -18.004 -27.113 1.00 47.09 312 LEU A N 1
ATOM 2371 C CA . LEU A 1 312 ? -12.841 -18.838 -28.303 1.00 47.09 312 LEU A CA 1
ATOM 2372 C C . LEU A 1 312 ? -13.562 -20.158 -27.977 1.00 47.0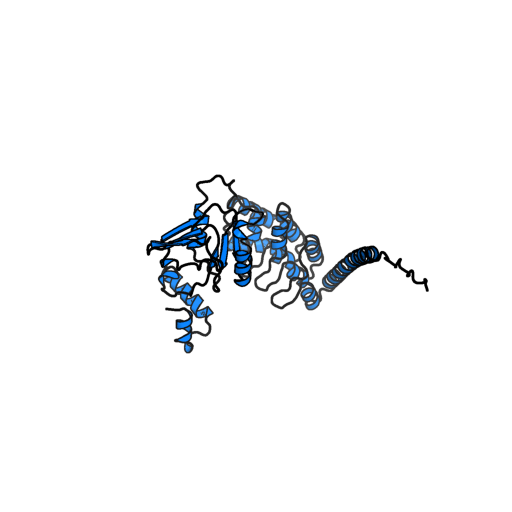9 312 LEU A C 1
ATOM 2374 O O . LEU A 1 312 ? -14.413 -20.593 -28.755 1.00 47.09 312 LEU A O 1
ATOM 2378 N N . ALA A 1 313 ? -13.296 -20.762 -26.814 1.00 50.84 313 ALA A N 1
ATOM 2379 C CA . ALA A 1 313 ? -13.961 -21.997 -26.390 1.00 50.84 313 ALA A CA 1
ATOM 2380 C C . ALA A 1 313 ? -15.458 -21.801 -26.065 1.00 50.84 313 ALA A C 1
ATOM 2382 O O . ALA A 1 313 ? -16.276 -22.663 -26.388 1.00 50.84 313 ALA A O 1
ATOM 2383 N N . GLN A 1 314 ? -15.848 -20.662 -25.477 1.00 50.06 314 GLN A N 1
ATOM 2384 C CA . GLN A 1 314 ? -17.261 -20.352 -25.201 1.00 50.06 314 GLN A CA 1
ATOM 2385 C C . GLN A 1 314 ? -18.051 -19.940 -26.454 1.00 50.06 314 GLN A C 1
ATOM 2387 O O . GLN A 1 314 ? -19.228 -20.287 -26.578 1.00 50.06 314 GLN A O 1
ATOM 2392 N N . ALA A 1 315 ? -17.420 -19.251 -27.409 1.00 46.84 315 ALA A N 1
ATOM 2393 C CA . ALA A 1 315 ? -18.067 -18.882 -28.670 1.00 46.84 315 ALA A CA 1
ATOM 2394 C C . ALA A 1 315 ? -18.305 -20.097 -29.590 1.00 46.84 315 ALA A C 1
ATOM 2396 O O . ALA A 1 315 ? -19.336 -20.175 -30.254 1.00 46.84 315 ALA A O 1
ATOM 2397 N N . ALA A 1 316 ? -17.403 -21.085 -29.591 1.00 48.81 316 ALA A N 1
ATOM 2398 C CA . ALA A 1 316 ? -17.575 -22.312 -30.374 1.00 48.81 316 ALA A CA 1
ATOM 2399 C C . ALA A 1 316 ? -18.681 -23.242 -29.831 1.00 48.81 316 ALA A C 1
ATOM 2401 O O . ALA A 1 316 ? -19.248 -24.019 -30.593 1.00 48.81 316 ALA A O 1
ATOM 2402 N N . ALA A 1 317 ? -19.027 -23.148 -28.541 1.00 48.84 317 ALA A N 1
ATOM 2403 C CA . ALA A 1 317 ? -20.067 -23.970 -27.913 1.00 48.84 317 ALA A CA 1
ATOM 2404 C C . ALA A 1 317 ? -21.503 -23.434 -28.101 1.00 48.84 317 ALA A C 1
ATOM 2406 O O . ALA A 1 317 ? -22.458 -24.131 -27.774 1.00 48.84 317 ALA A O 1
ATOM 2407 N N . THR A 1 318 ? -21.682 -22.209 -28.611 1.00 50.88 318 THR A N 1
ATOM 2408 C CA . THR A 1 318 ? -23.009 -21.579 -28.792 1.00 50.88 318 THR A CA 1
ATOM 2409 C C . THR A 1 318 ? -23.505 -21.576 -30.238 1.00 50.88 318 THR A C 1
ATOM 2411 O O . THR A 1 318 ? -24.621 -21.134 -30.502 1.00 50.88 318 THR A O 1
ATOM 2414 N N . VAL A 1 319 ? -22.724 -22.123 -31.175 1.00 49.41 319 VAL A N 1
ATOM 2415 C CA . VAL A 1 319 ? -23.129 -22.311 -32.575 1.00 49.41 319 VAL A CA 1
ATOM 2416 C C . VAL A 1 319 ? -23.456 -23.789 -32.812 1.00 49.41 319 VAL A C 1
ATOM 2418 O O . VAL A 1 319 ? -22.827 -24.469 -33.618 1.00 49.41 319 VAL A O 1
ATOM 2421 N N . GLU A 1 320 ? -24.454 -24.309 -32.092 1.00 48.34 320 GLU A N 1
ATOM 2422 C CA . GLU A 1 320 ? -25.216 -25.457 -32.588 1.00 48.34 320 GLU A CA 1
ATOM 2423 C C . GLU A 1 320 ? -26.237 -24.924 -33.596 1.00 48.34 320 GLU A C 1
ATOM 2425 O O . GLU A 1 320 ? -27.163 -24.181 -33.274 1.00 48.34 320 GLU A O 1
ATOM 2430 N N . LEU A 1 321 ? -25.988 -25.260 -34.857 1.00 47.44 321 LEU A N 1
ATOM 2431 C CA . LEU A 1 321 ? -26.807 -24.940 -36.014 1.00 47.44 321 LEU A CA 1
ATOM 2432 C C . LEU A 1 321 ? -28.199 -25.575 -35.864 1.00 47.44 321 LEU A C 1
ATOM 2434 O O . LEU A 1 321 ? -28.405 -26.728 -36.238 1.00 47.44 321 LEU A O 1
ATOM 2438 N N . ALA A 1 322 ? -29.167 -24.814 -35.358 1.00 46.94 322 ALA A N 1
ATOM 2439 C CA . ALA A 1 322 ? -30.581 -25.084 -35.589 1.00 46.94 322 ALA A CA 1
ATOM 2440 C C . ALA A 1 322 ? -30.910 -24.678 -37.035 1.00 46.94 322 ALA A C 1
ATOM 2442 O O . ALA A 1 322 ? -31.275 -23.538 -37.303 1.00 46.94 322 ALA A O 1
ATOM 2443 N N . GLY A 1 323 ? -30.677 -25.600 -37.971 1.00 39.72 323 GLY A N 1
ATOM 2444 C CA . GLY A 1 323 ? -31.082 -25.485 -39.370 1.00 39.72 323 GLY A CA 1
ATOM 2445 C C . GLY A 1 323 ? -32.342 -26.303 -39.639 1.00 39.72 323 GLY A C 1
ATOM 2446 O O . GLY A 1 323 ? -32.243 -27.471 -39.992 1.00 39.72 323 GLY A O 1
ATOM 2447 N N . ASP A 1 324 ? -33.487 -25.660 -39.419 1.00 40.25 324 ASP A N 1
ATOM 2448 C CA . ASP A 1 324 ? -34.716 -25.680 -40.224 1.00 40.25 324 ASP A CA 1
ATOM 2449 C C . ASP A 1 324 ? -35.246 -27.023 -40.785 1.00 40.25 324 ASP A C 1
ATOM 2451 O O . ASP A 1 324 ? -34.956 -27.412 -41.917 1.00 40.25 324 ASP A O 1
ATOM 2455 N N . GLU A 1 325 ? -36.172 -27.653 -40.050 1.00 42.97 325 GLU A N 1
ATOM 2456 C CA . GLU A 1 325 ? -37.250 -28.474 -40.627 1.00 42.97 325 GLU A CA 1
ATOM 2457 C C . GLU A 1 325 ? -38.530 -27.623 -40.718 1.00 42.97 325 GLU A C 1
ATOM 2459 O O . GLU A 1 325 ? -39.140 -27.362 -39.688 1.00 42.97 325 GLU A O 1
ATOM 2464 N N . GLU A 1 326 ? -38.948 -27.198 -41.920 1.00 38.72 326 GLU A N 1
ATOM 2465 C CA . GLU A 1 326 ? -40.371 -27.029 -42.296 1.00 38.72 326 GLU A CA 1
ATOM 2466 C C . GLU A 1 326 ? -40.520 -26.580 -43.769 1.00 38.72 326 GLU A C 1
ATOM 2468 O O . GLU A 1 326 ? -40.506 -25.391 -44.090 1.00 38.72 326 GLU A O 1
ATOM 2473 N N . GLU A 1 327 ? -40.744 -27.528 -44.691 1.00 41.31 327 GLU A N 1
ATOM 2474 C CA . GLU A 1 327 ? -41.272 -27.233 -46.033 1.00 41.31 327 GLU A CA 1
ATOM 2475 C C . GLU A 1 327 ? -42.672 -27.847 -46.221 1.00 41.31 327 GLU A C 1
ATOM 2477 O O . GLU A 1 327 ? -42.856 -29.020 -46.528 1.00 41.31 327 GLU A O 1
ATOM 2482 N N . LYS A 1 328 ? -43.662 -26.985 -45.957 1.00 40.53 328 LYS A N 1
ATOM 2483 C CA . LYS A 1 328 ? -44.989 -26.825 -46.579 1.00 40.53 328 LYS A CA 1
ATOM 2484 C C . LYS A 1 328 ? -45.636 -28.017 -47.304 1.00 40.53 328 LYS A C 1
ATOM 2486 O O . LYS A 1 328 ? -45.360 -28.308 -48.463 1.00 40.53 328 LYS A O 1
ATOM 2491 N N . ALA A 1 329 ? -46.725 -28.494 -46.700 1.00 40.16 329 ALA A N 1
ATOM 2492 C CA . ALA A 1 329 ? -47.863 -29.069 -47.410 1.00 40.16 329 ALA A CA 1
ATOM 2493 C C . ALA A 1 329 ? -48.716 -27.964 -48.070 1.00 40.16 329 ALA A C 1
ATOM 2495 O O . ALA A 1 329 ? -49.282 -27.122 -47.370 1.00 40.16 329 ALA A O 1
ATOM 2496 N N . ALA A 1 330 ? -48.847 -27.989 -49.400 1.00 41.12 330 ALA A N 1
ATOM 2497 C CA . ALA A 1 330 ? -49.925 -27.322 -50.136 1.00 41.12 330 ALA A CA 1
ATOM 2498 C C . ALA A 1 330 ? -50.080 -27.914 -51.552 1.00 41.12 330 ALA A C 1
ATOM 2500 O O . ALA A 1 330 ? -49.551 -27.361 -52.509 1.00 41.12 330 ALA A O 1
ATOM 2501 N N . GLU A 1 331 ? -50.840 -29.004 -51.700 1.00 36.78 331 GLU A N 1
ATOM 2502 C CA . GLU A 1 331 ? -51.453 -29.355 -52.990 1.00 36.78 331 GLU A CA 1
ATOM 2503 C C . GLU A 1 331 ? -52.755 -30.147 -52.769 1.00 36.78 331 GLU A C 1
ATOM 2505 O O . GLU A 1 331 ? -52.754 -31.345 -52.497 1.00 36.78 331 GLU A O 1
ATOM 2510 N N . ALA A 1 332 ? -53.882 -29.432 -52.822 1.00 40.25 332 ALA A N 1
ATOM 2511 C CA . ALA A 1 332 ? -55.221 -29.985 -53.004 1.00 40.25 332 ALA A CA 1
ATOM 2512 C C . ALA A 1 332 ? -56.130 -28.900 -53.607 1.00 40.25 332 ALA A C 1
ATOM 2514 O O . ALA A 1 332 ? -56.842 -28.207 -52.879 1.00 40.25 332 ALA A O 1
ATOM 2515 N N . ALA A 1 333 ? -56.057 -28.745 -54.932 1.00 35.56 333 ALA A N 1
ATOM 2516 C CA . ALA A 1 333 ? -57.161 -28.371 -55.824 1.00 35.56 333 ALA A CA 1
ATOM 2517 C C . ALA A 1 333 ? -56.742 -28.617 -57.279 1.00 35.56 333 ALA A C 1
ATOM 2519 O O . ALA A 1 333 ? -55.759 -27.979 -57.714 1.00 35.56 333 ALA A O 1
#

Sequence (333 aa):
MRKSNIYYQHQDLFDSQRTVDELVDDIALTLELDRADLNIVASAKGSVAGRLKIRLRDGTELDASLGDAGLTIPSSASLQSMEIGPIRWALVIEKDATFRSLLTSMFWQQAAHGEGLLVTVGADHTCPGPLLNPFDRLSCGNGFPSRNHVMAPQLSEDEIDDLLYFARVGENDDLAESLAILAEREKSSQADILLAAKNEAKSTTLHMATGNGHTKTAQALLKCFDSRPKTEKQAFLDEANEHGNTGLHWAALGGHLDTVKLLMEHGASPALANESNYVALDLANLNNQRHVAEYFLASAGMLEAENGDQGLAQAAATVELAGDEEEKAAEAA

Nearest PDB structures (foldseek):
  5hry-assembly2_E  TM=6.912E-01  e=3.246E-08  synthetic construct
  7p3i-assembly1_B  TM=6.593E-01  e=2.503E-08  synthetic construct
  5hry-assembly4_G  TM=6.918E-01  e=7.087E-08  synthetic construct
  5hry-assembly3_D  TM=6.847E-01  e=3.749E-07  synthetic construct
  2y1l-assembly1_F  TM=5.201E-01  e=2.636E-08  synthetic construct

Solvent-accessible surface area (backbone atoms only — not comparable to full-atom values): 18861 Å² total; per-residue (Å²): 87,47,65,70,56,56,50,73,74,43,58,93,80,48,98,45,74,64,60,55,52,51,51,52,50,51,52,19,61,76,66,78,40,56,65,77,74,71,49,52,55,78,87,82,67,24,36,30,31,21,59,36,38,38,33,32,70,89,71,50,76,45,54,22,66,60,73,79,84,46,32,69,59,72,60,80,90,48,59,63,49,75,48,72,55,92,58,71,50,74,46,81,33,77,50,67,71,58,47,46,54,41,50,73,64,41,37,39,65,66,36,96,78,46,34,20,34,40,35,38,47,20,101,74,79,59,67,65,65,76,78,56,53,62,67,76,60,63,83,72,82,74,91,66,80,79,70,79,77,70,69,79,63,86,73,54,69,68,58,34,48,50,45,32,46,25,26,43,75,44,42,54,67,63,36,50,51,53,40,51,54,50,18,63,73,57,74,43,52,53,45,55,48,54,73,62,33,46,52,95,58,44,42,34,36,52,34,32,5,24,41,63,46,25,41,71,39,38,50,55,61,54,55,56,31,70,89,48,59,69,68,61,43,45,50,65,45,56,42,50,22,73,63,36,44,26,27,55,32,33,6,23,44,59,42,24,47,69,34,41,50,54,41,49,77,74,61,40,66,67,81,56,50,20,75,84,68,44,28,24,56,51,35,4,56,76,60,67,19,58,74,36,33,52,50,54,53,53,54,52,53,50,58,53,53,61,52,52,58,58,53,54,57,57,57,63,71,70,66,75,81,85,76,81,91,84,86,78,92,83,88,89,133

Radius of gyration: 28.14 Å; Cα contacts (8 Å, |Δi|>4): 432; chains: 1; bounding box: 75×71×83 Å

InterPro domains:
  IPR002110 Ankyrin repeat [PF12796] (183-270)
  IPR002110 Ankyrin repeat [PS50088] (243-275)
  IPR002110 Ankyrin repeat [SM00248] (201-230)
  IPR002110 Ankyrin repeat [SM00248] (243-272)
  IPR002110 Ankyrin repeat [SM00248] (276-305)
  IPR002815 Spo11/DNA topoisomerase VI subunit A [PR01550] (3-14)
  IPR002815 Spo11/DNA topoisomerase VI subunit A [PR01550] (17-34)
  IPR002815 Spo11/DNA topoisomerase VI subunit A [PR01550] (35-50)
  IPR002815 Spo11/DNA topoisomerase VI subunit A [PR01550] (90-107)
  IPR002815 Spo11/DNA topoisomerase VI subunit A [PTHR10848] (3-111)
  IPR013049 Spo11/DNA topoisomerase VI, subunit A, N-terminal [PF04406] (6-40)
  IPR036078 Spo11/DNA topoisomerase VI subunit A superfamily [SSF56726] (5-111)
  IPR036388 Winged helix-like DNA-binding domain superfamily [G3DSA:1.10.10.10] (2-43)
  IPR036770 Ankyrin repeat-containing domain superfamily [G3DSA:1.25.40.20] (153-301)
  IPR036770 Ankyrin repeat-containing domain superfamily [SSF48403] (191-297)

Mean predicted aligned error: 19.83 Å

Foldseek 3Di:
DELVVVCVVCVVPDVDSVRSVVVLVVVCVVVVHDSVVVVHDDDAFKFKAFQKWWAWPVRDIDGQPDDLQGHGDDDPNGTDDMDHDDADEEDEDADSVVLSVCSVVVCQDPPPRHHHMYMYGGPVNDDPVVVCVVVVVPPPDDDDPDPPPLPQQDDDQVLLVQLLVCLLVLVQVSNVVSLVVSCVVSVHQSLSVQCVSAHPQRDTSLLNNLLNLSQVSNVSNLVSCPPPPLVSSQCQQCPATNQSDGSLLSNLLNLNQSNNVSSVVSPRDQCRATNVRDGSLNSNVVNVSVVNNVVVVVVVVVVVVVVVVVVVVVVVVPPPDPDDDDDDDDDDD